Protein AF-A0A0G4GM25-F1 (afdb_monomer_lite)

Radius of gyration: 25.32 Å; chains: 1; bounding box: 69×43×69 Å

Foldseek 3Di:
DPPQDFAWEQEQQDTDTASLVLCVDPLRQQWLQNQCVQPQLVFFDADPVRGGYFDAQVLLRVLVRQVSCVVVPHHDDCPPRDDFFPRNVVVCCLRRPGAPDGSDDDPPVCVDPSVVVSCLRCVCRTNVRQVAHKFWAAFPNGIGMGHVSLCVVFPLVVCRGPPDHHHDDLAHPVLVSQLSNQSVSCSNCLFWLRARTDDPCVVRNCVVCVSRVNVVSNVCSVQGGNDWPKDWLDKCVVQNDDPVSVLVSQPPPAAQKWKWKAFQVRDIDIDGDGGGDDDDPDPVVCVVPVVPRPPGIIMIMIHTPDDDDPPPPVVCVSVVVVVVVD

Sequence (326 aa):
MAARSTLLLNVGGTVMAFPRDALRREGLWHTCLAVLLSRFDGWMLKDPNGIHFIDAEPCYFIWLAAKLGDLTGNHTDLSDICEGSPAVAFYHDLFFATTALTVDAQHGDGDSDGFRGFMATMGPFISSSAGGTGHTVCAGGSGVATTDATLDASQTLHNRFTKYAGPVVDVSADTFRKVVEYVRCIRFAPDAATPLSASGSFDELLYACEMYGLMERVFLSMIGKSHSHVKCLFRSSHDGWEYATLLEGTRGAQSGLLFVIEDEHQHTLACHVDGPLIAPTDPTQEQSRTRTVCRGATCALLVAGCGWGWGRMMDRLATFAAAING

Structure (mmCIF, N/CA/C/O backbone):
data_AF-A0A0G4GM25-F1
#
_entry.id   AF-A0A0G4GM25-F1
#
loop_
_atom_site.group_PDB
_atom_site.id
_atom_site.type_symbol
_atom_site.label_atom_id
_atom_site.label_alt_id
_atom_site.label_comp_id
_atom_site.label_asym_id
_atom_site.label_entity_id
_atom_site.label_seq_id
_atom_site.pdbx_PDB_ins_code
_atom_site.Cartn_x
_atom_site.Cartn_y
_atom_site.Cartn_z
_atom_site.occupancy
_atom_site.B_iso_or_equiv
_atom_site.auth_seq_id
_atom_site.auth_comp_id
_atom_site.auth_asym_id
_atom_site.auth_atom_id
_atom_site.pdbx_PDB_model_num
ATOM 1 N N . MET A 1 1 ? 29.108 1.039 -25.892 1.00 35.44 1 MET A N 1
ATOM 2 C CA . MET A 1 1 ? 28.454 1.268 -24.586 1.00 35.44 1 MET A CA 1
ATOM 3 C C . MET A 1 1 ? 27.000 1.610 -24.850 1.00 35.44 1 MET A C 1
ATOM 5 O O . MET A 1 1 ? 26.737 2.719 -25.293 1.00 35.44 1 MET A O 1
ATOM 9 N N . ALA A 1 2 ? 26.074 0.666 -24.666 1.00 36.09 2 ALA A N 1
ATOM 10 C CA . ALA A 1 2 ? 24.656 1.018 -24.635 1.00 36.09 2 ALA A CA 1
ATOM 11 C C . ALA A 1 2 ? 24.428 1.913 -23.407 1.00 36.09 2 ALA A C 1
ATOM 13 O O . ALA A 1 2 ? 24.929 1.597 -22.325 1.00 36.09 2 ALA A O 1
ATOM 14 N N . ALA A 1 3 ? 23.765 3.056 -23.585 1.00 40.47 3 ALA A N 1
ATOM 15 C CA . ALA A 1 3 ? 23.409 3.932 -22.478 1.00 40.47 3 ALA A CA 1
ATOM 16 C C . ALA A 1 3 ? 22.589 3.119 -21.464 1.00 40.47 3 ALA A C 1
ATOM 18 O O . ALA A 1 3 ? 21.565 2.544 -21.827 1.00 40.47 3 ALA A O 1
ATOM 19 N N . ARG A 1 4 ? 23.076 3.018 -20.220 1.00 53.78 4 ARG A N 1
ATOM 20 C CA . ARG A 1 4 ? 22.343 2.384 -19.115 1.00 53.78 4 ARG A CA 1
ATOM 21 C C . ARG A 1 4 ? 21.021 3.137 -18.965 1.00 53.78 4 ARG A C 1
ATOM 23 O O . ARG A 1 4 ? 21.042 4.334 -18.684 1.00 53.78 4 ARG A O 1
ATOM 30 N N . SER A 1 5 ? 19.896 2.473 -19.218 1.00 65.38 5 SER A N 1
ATOM 31 C CA . SER A 1 5 ? 18.584 3.113 -19.160 1.00 65.38 5 SER A CA 1
ATOM 32 C C . SER A 1 5 ? 18.108 3.107 -17.711 1.00 65.38 5 SER A C 1
ATOM 34 O O . SER A 1 5 ? 17.548 2.133 -17.212 1.00 65.38 5 SER A O 1
ATOM 36 N N . THR A 1 6 ? 18.401 4.181 -16.984 1.00 78.00 6 THR A N 1
ATOM 37 C CA . THR A 1 6 ? 17.866 4.366 -15.635 1.00 78.00 6 THR A CA 1
ATOM 38 C C . THR A 1 6 ? 16.378 4.680 -15.750 1.00 78.00 6 THR A C 1
ATOM 40 O O . THR A 1 6 ? 15.994 5.612 -16.457 1.00 78.00 6 THR A O 1
ATOM 43 N N . LEU A 1 7 ? 15.537 3.887 -15.088 1.00 90.25 7 LEU A N 1
ATOM 44 C CA . LEU A 1 7 ? 14.096 4.117 -15.054 1.00 90.25 7 LEU A CA 1
ATOM 45 C C . LEU A 1 7 ? 13.789 5.098 -13.925 1.00 90.25 7 LEU A C 1
ATOM 47 O O . LEU A 1 7 ? 14.258 4.904 -12.807 1.00 90.25 7 LEU A O 1
ATOM 51 N N . LEU A 1 8 ? 13.001 6.133 -14.195 1.00 93.62 8 LEU A N 1
ATOM 52 C CA . LEU A 1 8 ? 12.477 6.987 -13.136 1.00 93.62 8 LEU A CA 1
ATOM 53 C C . LEU A 1 8 ? 11.224 6.325 -12.548 1.00 93.62 8 LEU A C 1
ATOM 55 O O . LEU A 1 8 ? 10.305 5.991 -13.297 1.00 93.62 8 LEU A O 1
ATOM 59 N N . LEU A 1 9 ? 11.208 6.117 -11.232 1.00 94.00 9 LEU A N 1
ATOM 60 C CA . LEU A 1 9 ? 10.093 5.523 -10.496 1.00 94.00 9 LEU A CA 1
ATOM 61 C C . LEU A 1 9 ? 9.614 6.483 -9.411 1.00 94.00 9 LEU A C 1
ATOM 63 O O . LEU A 1 9 ? 10.426 7.040 -8.680 1.00 94.00 9 LEU A O 1
ATOM 67 N N . ASN A 1 10 ? 8.303 6.632 -9.276 1.00 94.44 10 ASN A N 1
ATOM 68 C CA . ASN A 1 10 ? 7.656 7.235 -8.121 1.00 94.44 10 ASN A CA 1
ATOM 69 C C . ASN A 1 10 ? 7.185 6.107 -7.194 1.00 94.44 10 ASN A C 1
ATOM 71 O O . ASN A 1 10 ? 6.234 5.396 -7.504 1.00 94.44 10 ASN A O 1
ATOM 75 N N . VAL A 1 11 ? 7.863 5.914 -6.067 1.00 94.56 11 VAL A N 1
ATOM 76 C CA . VAL A 1 11 ? 7.503 4.886 -5.086 1.00 94.56 11 VAL A CA 1
ATOM 77 C C . VAL A 1 11 ? 6.888 5.585 -3.890 1.00 94.56 11 VAL A C 1
ATOM 79 O O . VAL A 1 11 ? 7.574 6.352 -3.219 1.00 94.56 11 VAL A O 1
ATOM 82 N N . GLY A 1 12 ? 5.592 5.383 -3.655 1.00 93.31 12 GLY A N 1
ATOM 83 C CA . GLY A 1 12 ? 4.895 5.935 -2.489 1.00 93.31 12 GLY A CA 1
ATOM 84 C C . GLY A 1 12 ? 4.975 7.464 -2.324 1.00 93.31 12 GLY A C 1
ATOM 85 O O . GLY A 1 12 ? 4.812 7.960 -1.208 1.00 93.31 12 GLY A O 1
ATOM 86 N N . GLY A 1 13 ? 5.245 8.218 -3.398 1.00 92.75 13 GLY A N 1
ATOM 87 C CA . GLY A 1 13 ? 5.416 9.679 -3.393 1.00 92.75 13 GLY A CA 1
ATOM 88 C C . GLY A 1 13 ? 6.867 10.150 -3.536 1.00 92.75 13 GLY A C 1
ATOM 89 O O . GLY A 1 13 ? 7.104 11.341 -3.739 1.00 92.75 13 GLY A O 1
ATOM 90 N N . THR A 1 14 ? 7.836 9.234 -3.475 1.00 92.81 14 THR A N 1
ATOM 91 C CA . THR A 1 14 ? 9.262 9.529 -3.638 1.00 92.81 14 THR A CA 1
ATOM 92 C C . THR A 1 14 ? 9.715 9.164 -5.044 1.00 92.81 14 THR A C 1
ATOM 94 O O . THR A 1 14 ? 9.753 7.990 -5.415 1.00 92.81 14 THR A O 1
ATOM 97 N N . VAL A 1 15 ? 10.113 10.170 -5.820 1.00 94.06 15 VAL A N 1
ATOM 98 C CA . VAL A 1 15 ? 10.695 9.969 -7.150 1.00 94.06 15 VAL A CA 1
ATOM 99 C C . VAL A 1 15 ? 12.174 9.606 -7.020 1.00 94.06 15 VAL A C 1
ATOM 101 O O . VAL A 1 15 ? 12.942 10.332 -6.393 1.00 94.06 15 VAL A O 1
ATOM 104 N N . MET A 1 16 ? 12.584 8.497 -7.632 1.00 93.38 16 MET A N 1
ATOM 105 C CA . MET A 1 16 ? 13.954 7.994 -7.590 1.00 93.38 16 MET A CA 1
ATOM 106 C C . MET A 1 16 ? 14.383 7.367 -8.916 1.00 93.38 16 MET A C 1
ATOM 108 O O . MET A 1 16 ? 13.579 6.824 -9.675 1.00 93.38 16 MET A O 1
ATOM 112 N N . ALA A 1 17 ? 15.684 7.433 -9.185 1.00 92.50 17 ALA A N 1
ATOM 113 C CA . ALA A 1 17 ? 16.297 6.735 -10.302 1.00 92.50 17 ALA A CA 1
ATOM 114 C C . ALA A 1 17 ? 16.524 5.265 -9.920 1.00 92.50 17 ALA A C 1
ATOM 116 O O . ALA A 1 17 ? 17.187 4.976 -8.926 1.00 92.50 17 ALA A O 1
ATOM 117 N N . PHE A 1 18 ? 15.995 4.339 -10.715 1.00 92.31 18 PHE A N 1
ATOM 118 C CA . PHE A 1 18 ? 16.052 2.909 -10.448 1.00 92.31 18 PHE A CA 1
ATOM 119 C C . PHE A 1 18 ? 16.839 2.163 -11.542 1.00 92.31 18 PHE A C 1
ATOM 121 O O . PHE A 1 18 ? 16.545 2.319 -12.737 1.00 92.31 18 PHE A O 1
ATOM 128 N N . PRO A 1 19 ? 17.837 1.332 -11.180 1.00 90.19 19 PRO A N 1
ATOM 129 C CA . PRO A 1 19 ? 18.699 0.634 -12.133 1.00 90.19 19 PRO A CA 1
ATOM 130 C C . PRO A 1 19 ? 18.008 -0.610 -12.720 1.00 90.19 19 PRO A C 1
ATOM 132 O O . PRO A 1 19 ? 18.478 -1.732 -12.544 1.00 90.19 19 PRO A O 1
ATOM 135 N N . ARG A 1 20 ? 16.897 -0.425 -13.449 1.00 89.56 20 ARG A N 1
ATOM 136 C CA . ARG A 1 20 ? 16.082 -1.515 -14.025 1.00 89.56 20 ARG A CA 1
ATOM 137 C C . ARG A 1 20 ? 16.914 -2.544 -14.793 1.00 89.56 20 ARG A C 1
ATOM 139 O O . ARG A 1 20 ? 16.676 -3.738 -14.659 1.00 89.56 20 ARG A O 1
ATOM 146 N N . ASP A 1 21 ? 17.900 -2.105 -15.574 1.00 87.88 21 ASP A N 1
ATOM 147 C CA . ASP A 1 21 ? 18.731 -3.011 -16.377 1.00 87.88 21 ASP A CA 1
ATOM 148 C C . ASP A 1 21 ? 19.528 -4.019 -15.522 1.00 87.88 21 ASP A C 1
ATOM 150 O O . ASP A 1 21 ? 19.862 -5.100 -16.006 1.00 87.88 21 ASP A O 1
ATOM 154 N N . ALA A 1 22 ? 19.783 -3.729 -14.239 1.00 87.94 22 ALA A N 1
ATOM 155 C CA . ALA A 1 22 ? 20.415 -4.678 -13.322 1.00 87.94 22 ALA A CA 1
ATOM 156 C C . ALA A 1 22 ? 19.531 -5.907 -13.033 1.00 87.94 22 ALA A C 1
ATOM 158 O O . ALA A 1 22 ? 20.067 -6.981 -12.765 1.00 87.94 22 ALA A O 1
ATOM 159 N N . LEU A 1 23 ? 18.202 -5.784 -13.155 1.00 88.81 23 LEU A N 1
ATOM 160 C CA . LEU A 1 23 ? 17.255 -6.892 -12.979 1.00 88.81 23 LEU A CA 1
ATOM 161 C C . LEU A 1 23 ? 17.286 -7.905 -14.133 1.00 88.81 23 LEU A C 1
ATOM 163 O O . LEU A 1 23 ? 16.747 -8.998 -13.999 1.00 88.81 23 LEU A O 1
ATOM 167 N N . ARG A 1 24 ? 17.939 -7.584 -15.257 1.00 86.44 24 ARG A N 1
ATOM 168 C CA . ARG A 1 24 ? 18.096 -8.501 -16.402 1.00 86.44 24 ARG A CA 1
ATOM 169 C C . ARG A 1 24 ? 19.275 -9.467 -16.255 1.00 86.44 24 ARG A C 1
ATOM 171 O O . ARG A 1 24 ? 19.556 -10.238 -17.166 1.00 86.44 24 ARG A O 1
ATOM 178 N N . ARG A 1 25 ? 20.005 -9.411 -15.138 1.00 82.69 25 ARG A N 1
ATOM 179 C CA . ARG A 1 25 ? 21.135 -10.310 -14.877 1.00 82.69 25 ARG A CA 1
ATOM 180 C C . ARG A 1 25 ? 20.655 -11.730 -14.588 1.00 82.69 25 ARG A C 1
ATOM 182 O O . ARG A 1 25 ? 19.531 -11.947 -14.130 1.00 82.69 25 ARG A O 1
ATOM 189 N N . GLU A 1 26 ? 21.541 -12.690 -14.838 1.00 79.38 26 GLU A N 1
ATOM 190 C CA . GLU A 1 26 ? 21.321 -14.094 -14.495 1.00 79.38 26 GLU A CA 1
ATOM 191 C C . GLU A 1 26 ? 20.921 -14.227 -13.016 1.00 79.38 26 GLU A C 1
ATOM 193 O O . GLU A 1 26 ? 21.504 -13.580 -12.145 1.00 79.38 26 GLU A O 1
ATOM 198 N N . GLY A 1 27 ? 19.869 -15.004 -12.754 1.00 80.75 27 GLY A N 1
ATOM 199 C CA . GLY A 1 27 ? 19.282 -15.176 -11.421 1.00 80.75 27 GLY A CA 1
ATOM 200 C C . GLY A 1 27 ? 18.225 -14.139 -11.017 1.00 80.75 27 GLY A C 1
ATOM 201 O O . GLY A 1 27 ? 17.460 -14.416 -10.101 1.00 80.75 27 GLY A O 1
ATOM 202 N N . LEU A 1 28 ? 18.122 -12.988 -11.696 1.00 86.62 28 LEU A N 1
ATOM 203 C CA . LEU A 1 28 ? 17.153 -11.930 -11.350 1.00 86.62 28 LEU A CA 1
ATOM 204 C C . LEU A 1 28 ? 16.011 -11.778 -12.355 1.00 86.62 28 LEU A C 1
ATOM 206 O O . LEU A 1 28 ? 14.917 -11.355 -11.989 1.00 86.62 28 LEU A O 1
ATOM 210 N N . TRP A 1 29 ? 16.234 -12.149 -13.612 1.00 87.62 29 TRP A N 1
ATOM 211 C CA . TRP A 1 29 ? 15.276 -11.904 -14.692 1.00 87.62 29 TRP A CA 1
ATOM 212 C C . TRP A 1 29 ? 13.961 -12.697 -14.573 1.00 87.62 29 TRP A C 1
ATOM 214 O O . TRP A 1 29 ? 12.974 -12.339 -15.207 1.00 87.62 29 TRP A O 1
ATOM 224 N N . HIS A 1 30 ? 13.924 -13.736 -13.736 1.00 88.38 30 HIS A N 1
ATOM 225 C CA . HIS A 1 30 ? 12.719 -14.516 -13.424 1.00 88.38 30 HIS A CA 1
ATOM 226 C C . HIS A 1 30 ? 11.923 -13.986 -12.226 1.00 88.38 30 HIS A C 1
ATOM 228 O O . HIS A 1 30 ? 10.955 -14.616 -11.801 1.00 88.38 30 HIS A O 1
ATOM 234 N N . THR A 1 31 ? 12.358 -12.882 -11.621 1.00 93.50 31 THR A N 1
ATOM 235 C CA . THR A 1 31 ? 11.645 -12.287 -10.488 1.00 93.50 31 THR A CA 1
ATOM 236 C C . THR A 1 31 ? 10.420 -11.525 -10.971 1.00 93.50 31 THR A C 1
ATOM 238 O O . THR A 1 31 ? 10.423 -10.922 -12.052 1.00 93.50 31 THR A O 1
ATOM 241 N N . CYS A 1 32 ? 9.372 -11.502 -10.153 1.00 94.44 32 CYS A N 1
ATOM 242 C CA . CYS A 1 32 ? 8.165 -10.751 -10.461 1.00 94.44 32 CYS A CA 1
ATOM 243 C C . CYS A 1 32 ? 8.453 -9.260 -10.714 1.00 94.44 32 CYS A C 1
ATOM 245 O O . CYS A 1 32 ? 7.878 -8.690 -11.638 1.00 94.44 32 CYS A O 1
ATOM 247 N N . LEU A 1 33 ? 9.385 -8.633 -9.986 1.00 94.25 33 LEU A N 1
ATOM 248 C CA . LEU A 1 33 ? 9.774 -7.240 -10.237 1.00 94.25 33 LEU A CA 1
ATOM 249 C C . LEU A 1 33 ? 10.460 -7.046 -11.595 1.00 94.25 33 LEU A C 1
ATOM 251 O O . LEU A 1 33 ? 10.163 -6.074 -12.292 1.00 94.25 33 LEU A O 1
ATOM 255 N N . ALA A 1 34 ? 11.351 -7.961 -11.995 1.00 92.94 34 ALA A N 1
ATOM 256 C CA . ALA A 1 34 ? 12.004 -7.896 -13.302 1.00 92.94 34 ALA A CA 1
ATOM 257 C C . ALA A 1 34 ? 10.980 -7.973 -14.439 1.00 92.94 34 ALA A C 1
ATOM 259 O O . ALA A 1 34 ? 11.048 -7.184 -15.386 1.00 92.94 34 ALA A O 1
ATOM 260 N N . VAL A 1 35 ? 10.007 -8.881 -14.322 1.00 93.12 35 VAL A N 1
ATOM 261 C CA . VAL A 1 35 ? 8.921 -9.040 -15.294 1.00 93.12 35 VAL A CA 1
ATOM 262 C C . VAL A 1 35 ? 7.982 -7.830 -15.278 1.00 93.12 35 VAL A C 1
ATOM 264 O O . VAL A 1 35 ? 7.698 -7.286 -16.345 1.00 93.12 35 VAL A O 1
ATOM 267 N N . LEU A 1 36 ? 7.565 -7.346 -14.102 1.00 93.19 36 LEU A N 1
ATOM 268 C CA . LEU A 1 36 ? 6.706 -6.164 -13.949 1.00 93.19 36 LEU A CA 1
ATOM 269 C C . LEU A 1 36 ? 7.295 -4.948 -14.679 1.00 93.19 36 LEU A C 1
ATOM 271 O O . LEU A 1 36 ? 6.644 -4.381 -15.554 1.00 93.19 36 LEU A O 1
ATOM 275 N N . LEU A 1 37 ? 8.554 -4.604 -14.386 1.00 91.81 37 LEU A N 1
ATOM 276 C CA . LEU A 1 37 ? 9.214 -3.413 -14.935 1.00 91.81 37 LEU A CA 1
ATOM 277 C C . LEU A 1 37 ? 9.679 -3.557 -16.395 1.00 91.81 37 LEU A C 1
ATOM 279 O O . LEU A 1 37 ? 10.037 -2.555 -17.021 1.00 91.81 37 LEU A O 1
ATOM 283 N N . SER A 1 38 ? 9.731 -4.782 -16.929 1.00 89.56 38 SER A N 1
ATOM 284 C CA . SER A 1 38 ? 10.158 -5.035 -18.315 1.00 89.56 38 SER A CA 1
ATOM 285 C C . SER A 1 38 ? 8.986 -5.189 -19.278 1.00 89.56 38 SER A C 1
ATOM 287 O O . SER A 1 38 ? 9.075 -4.732 -20.415 1.00 89.56 38 SER A O 1
ATOM 289 N N . ARG A 1 39 ? 7.901 -5.829 -18.835 1.00 87.62 39 ARG A N 1
ATOM 290 C CA . ARG A 1 39 ? 6.808 -6.279 -19.705 1.00 87.62 39 ARG A CA 1
ATOM 291 C C . ARG A 1 39 ? 5.526 -5.471 -19.550 1.00 87.62 39 ARG A C 1
ATOM 293 O O . ARG A 1 39 ? 4.782 -5.329 -20.516 1.00 87.62 39 ARG A O 1
ATOM 300 N N . PHE A 1 40 ? 5.260 -4.950 -18.356 1.00 86.62 40 PHE A N 1
ATOM 301 C CA . PHE A 1 40 ? 3.974 -4.342 -18.011 1.00 86.62 40 PHE A CA 1
ATOM 302 C C . PHE A 1 40 ? 4.029 -2.814 -17.928 1.00 86.62 40 PHE A C 1
ATOM 304 O O . PHE A 1 40 ? 3.151 -2.203 -17.331 1.00 86.62 40 PHE A O 1
ATOM 311 N N . ASP A 1 41 ? 5.015 -2.190 -18.578 1.00 82.00 41 ASP A N 1
ATOM 312 C CA . ASP A 1 41 ? 5.214 -0.732 -18.643 1.00 82.00 41 ASP A CA 1
ATOM 313 C C . ASP A 1 41 ? 3.919 0.032 -18.980 1.00 82.00 41 ASP A C 1
ATOM 315 O O . ASP A 1 41 ? 3.528 0.971 -18.291 1.00 82.00 41 ASP A O 1
ATOM 319 N N . GLY A 1 42 ? 3.177 -0.445 -19.986 1.00 83.50 42 GLY A N 1
ATOM 320 C CA . GLY A 1 42 ? 1.910 0.160 -20.400 1.00 83.50 42 GLY A CA 1
ATOM 321 C C . GLY A 1 42 ? 0.750 -0.028 -19.419 1.00 83.50 42 GLY A C 1
ATOM 322 O O . GLY A 1 42 ? -0.279 0.619 -19.588 1.00 83.50 42 GLY A O 1
ATOM 323 N N . TRP A 1 43 ? 0.875 -0.923 -18.437 1.00 85.31 43 TRP A N 1
ATOM 324 C CA . TRP A 1 43 ? -0.179 -1.222 -17.463 1.00 85.31 43 TRP A CA 1
ATOM 325 C C . TRP A 1 43 ? 0.151 -0.709 -16.058 1.00 85.31 43 TRP A C 1
ATOM 327 O O . TRP A 1 43 ? -0.728 -0.679 -15.192 1.00 85.31 43 TRP A O 1
ATOM 337 N N . MET A 1 44 ? 1.393 -0.294 -15.813 1.00 87.69 44 MET A N 1
ATOM 338 C CA . MET A 1 44 ? 1.781 0.328 -14.554 1.00 87.69 44 MET A CA 1
ATOM 339 C C . MET A 1 44 ? 1.032 1.643 -14.341 1.00 87.69 44 MET A C 1
ATOM 341 O O . MET A 1 44 ? 0.755 2.391 -15.282 1.00 87.69 44 MET A O 1
ATOM 345 N N . LEU A 1 45 ? 0.734 1.937 -13.077 1.00 86.88 45 LEU A N 1
ATOM 346 C CA . LEU A 1 45 ? 0.235 3.249 -12.694 1.00 86.88 45 LEU A CA 1
ATOM 347 C C . LEU A 1 45 ? 1.251 4.326 -13.064 1.00 86.88 45 LEU A C 1
ATOM 349 O O . LEU A 1 45 ? 2.459 4.081 -13.089 1.00 86.88 45 LEU A O 1
ATOM 353 N N . LYS A 1 46 ? 0.756 5.529 -13.344 1.00 89.56 46 LYS A N 1
ATOM 354 C CA . LYS A 1 46 ? 1.587 6.704 -13.592 1.00 89.56 46 LYS A CA 1
ATOM 355 C C . LYS A 1 46 ? 1.145 7.835 -12.686 1.00 89.56 46 LYS A C 1
ATOM 357 O O . LYS A 1 46 ? -0.048 8.014 -12.450 1.00 89.56 46 LYS A O 1
ATOM 362 N N . ASP A 1 47 ? 2.113 8.579 -12.175 1.00 89.12 47 ASP A N 1
ATOM 363 C CA . ASP A 1 47 ? 1.844 9.810 -11.449 1.00 89.12 47 ASP A CA 1
ATOM 364 C C . ASP A 1 47 ? 1.388 10.929 -12.417 1.00 89.12 47 ASP A C 1
ATOM 366 O O . ASP A 1 47 ? 1.424 10.747 -13.641 1.00 89.12 47 ASP A O 1
ATOM 370 N N . PRO A 1 48 ? 0.965 12.105 -11.914 1.00 87.69 48 PRO A N 1
ATOM 371 C CA . PRO A 1 48 ? 0.525 13.212 -12.767 1.00 87.69 48 PRO A CA 1
ATOM 372 C C . PRO A 1 48 ? 1.574 13.719 -13.772 1.00 87.69 48 PRO A C 1
ATOM 374 O O . PRO A 1 48 ? 1.213 14.397 -14.732 1.00 87.69 48 PRO A O 1
ATOM 377 N N . ASN A 1 49 ? 2.856 13.394 -13.577 1.00 89.88 49 ASN A N 1
ATOM 378 C CA . ASN A 1 49 ? 3.950 13.748 -14.482 1.00 89.88 49 ASN A CA 1
ATOM 379 C C . ASN A 1 49 ? 4.255 12.636 -15.501 1.00 89.88 49 ASN A C 1
ATOM 381 O O . ASN A 1 49 ? 5.199 12.755 -16.282 1.00 89.88 49 ASN A O 1
ATOM 385 N N . GLY A 1 50 ? 3.482 11.546 -15.500 1.00 89.94 50 GLY A N 1
ATOM 386 C CA . GLY A 1 50 ? 3.685 10.396 -16.374 1.00 89.94 50 GLY A CA 1
ATOM 387 C C . GLY A 1 50 ? 4.794 9.443 -15.913 1.00 89.94 50 GLY A C 1
ATOM 388 O O . GLY A 1 50 ? 5.182 8.567 -16.687 1.00 89.94 50 GLY A O 1
ATOM 389 N N . ILE A 1 51 ? 5.308 9.592 -14.686 1.00 92.25 51 ILE A N 1
ATOM 390 C CA . ILE A 1 51 ? 6.343 8.717 -14.115 1.00 92.25 51 ILE A CA 1
ATOM 391 C C . ILE A 1 51 ? 5.676 7.446 -13.590 1.00 92.25 51 ILE A C 1
ATOM 393 O O . ILE A 1 51 ? 4.651 7.532 -12.917 1.00 92.25 51 ILE A O 1
ATOM 397 N N . HIS A 1 52 ? 6.254 6.269 -13.857 1.00 92.25 52 HIS A N 1
ATOM 398 C CA . HIS A 1 52 ? 5.724 5.012 -13.324 1.00 92.25 52 HIS A CA 1
ATOM 399 C C . HIS A 1 52 ? 5.645 5.045 -11.803 1.00 92.25 52 HIS A C 1
ATOM 401 O O . HIS A 1 52 ? 6.616 5.382 -11.126 1.00 92.25 52 HIS A O 1
ATOM 407 N N . PHE A 1 53 ? 4.484 4.669 -11.288 1.00 93.06 53 PHE A N 1
ATOM 408 C CA . PHE A 1 53 ? 4.155 4.694 -9.881 1.00 93.06 53 PHE A CA 1
ATOM 409 C C . PHE A 1 53 ? 4.056 3.273 -9.323 1.00 93.06 53 PHE A C 1
ATOM 411 O O . PHE A 1 53 ? 3.441 2.398 -9.933 1.00 93.06 53 PHE A O 1
ATOM 418 N N . ILE A 1 54 ? 4.650 3.058 -8.150 1.00 93.69 54 ILE A N 1
ATOM 419 C CA . ILE A 1 54 ? 4.539 1.822 -7.373 1.00 93.69 54 ILE A CA 1
ATOM 420 C C . ILE A 1 54 ? 4.013 2.190 -5.985 1.00 93.69 54 ILE A C 1
ATOM 422 O O . ILE A 1 54 ? 4.636 2.972 -5.260 1.00 93.69 54 ILE A O 1
ATOM 426 N N . ASP A 1 55 ? 2.871 1.613 -5.611 1.00 93.75 55 ASP A N 1
ATOM 427 C CA . ASP A 1 55 ? 2.270 1.802 -4.289 1.00 93.75 55 ASP A CA 1
ATOM 428 C C . ASP A 1 55 ? 2.985 0.929 -3.247 1.00 93.75 55 ASP A C 1
ATOM 430 O O . ASP A 1 55 ? 2.508 -0.137 -2.877 1.00 93.75 55 ASP A O 1
ATOM 434 N N . ALA A 1 56 ? 4.178 1.348 -2.828 1.00 92.81 56 ALA A N 1
ATOM 435 C CA . ALA A 1 56 ? 5.017 0.628 -1.871 1.00 92.81 56 ALA A CA 1
ATOM 436 C C . ALA A 1 56 ? 5.793 1.592 -0.961 1.00 92.81 56 ALA A C 1
ATOM 438 O O . ALA A 1 56 ? 5.816 2.807 -1.192 1.00 92.81 56 ALA A O 1
ATOM 439 N N . GLU A 1 57 ? 6.463 1.050 0.059 1.00 89.06 57 GLU A N 1
ATOM 440 C CA . GLU A 1 57 ? 7.367 1.827 0.906 1.00 89.06 57 GLU A CA 1
ATOM 441 C C . GLU A 1 57 ? 8.593 2.307 0.102 1.00 89.06 57 GLU A C 1
ATOM 443 O O . GLU A 1 57 ? 9.326 1.483 -0.460 1.00 89.06 57 GLU A O 1
ATOM 448 N N . PRO A 1 58 ? 8.897 3.621 0.079 1.00 90.62 58 PRO A N 1
ATOM 449 C CA . PRO A 1 58 ? 10.064 4.138 -0.635 1.00 90.62 58 PRO A CA 1
ATOM 450 C C . PRO A 1 58 ? 11.392 3.553 -0.139 1.00 90.62 58 PRO A C 1
ATOM 452 O O . PRO A 1 58 ? 12.306 3.333 -0.932 1.00 90.62 58 PRO A O 1
ATOM 455 N N . CYS A 1 59 ? 11.502 3.303 1.168 1.00 86.00 59 CYS A N 1
ATOM 456 C CA . CYS A 1 59 ? 12.730 2.854 1.821 1.00 86.00 59 CYS A CA 1
ATOM 457 C C . CYS A 1 59 ? 13.233 1.516 1.256 1.00 86.00 59 CYS A C 1
ATOM 459 O O . CYS A 1 59 ? 14.430 1.373 1.002 1.00 86.00 59 CYS A O 1
ATOM 461 N N . TYR A 1 60 ? 12.322 0.583 0.953 1.00 89.25 60 TYR A N 1
ATOM 462 C CA . TYR A 1 60 ? 12.665 -0.685 0.306 1.00 89.25 60 TYR A CA 1
ATOM 463 C C . TYR A 1 60 ? 13.283 -0.478 -1.087 1.00 89.25 60 TYR A C 1
ATOM 465 O O . TYR A 1 60 ? 14.303 -1.085 -1.412 1.00 89.25 60 TYR A O 1
ATOM 473 N N . PHE A 1 61 ? 12.717 0.409 -1.911 1.00 92.19 61 PHE A N 1
ATOM 474 C CA . PHE A 1 61 ? 13.246 0.665 -3.256 1.00 92.19 61 PHE A CA 1
ATOM 475 C C . PHE A 1 61 ? 14.550 1.465 -3.246 1.00 92.19 61 PHE A C 1
ATOM 477 O O . PHE A 1 61 ? 15.402 1.223 -4.098 1.00 92.19 61 PHE A O 1
ATOM 484 N N . ILE A 1 62 ? 14.743 2.364 -2.275 1.00 88.75 62 ILE A N 1
ATOM 485 C CA . ILE A 1 62 ? 16.020 3.064 -2.064 1.00 88.75 62 ILE A CA 1
ATOM 486 C C . ILE A 1 62 ? 17.114 2.049 -1.710 1.00 88.75 62 ILE A C 1
ATOM 488 O O . ILE A 1 62 ? 18.165 2.028 -2.353 1.00 88.75 62 ILE A O 1
ATOM 492 N N . TRP A 1 63 ? 16.839 1.161 -0.748 1.00 87.88 63 TRP A N 1
ATOM 493 C CA . TRP A 1 63 ? 17.729 0.054 -0.388 1.00 87.88 63 TRP A CA 1
ATOM 494 C C . TRP A 1 63 ? 18.064 -0.823 -1.598 1.00 87.88 63 TRP A C 1
ATOM 496 O O . TRP A 1 63 ? 19.233 -1.086 -1.889 1.00 87.88 63 TRP A O 1
ATOM 506 N N . LEU A 1 64 ? 17.036 -1.251 -2.333 1.00 89.44 64 LEU A N 1
ATOM 507 C CA . LEU A 1 64 ? 17.190 -2.141 -3.474 1.00 89.44 64 LEU A CA 1
ATOM 508 C C . LEU A 1 64 ? 17.986 -1.474 -4.601 1.00 89.44 64 LEU A C 1
ATOM 510 O O . LEU A 1 64 ? 18.867 -2.104 -5.182 1.00 89.44 64 LEU A O 1
ATOM 514 N N . ALA A 1 65 ? 17.717 -0.202 -4.899 1.00 89.62 65 ALA A N 1
ATOM 515 C CA . ALA A 1 65 ? 18.449 0.555 -5.908 1.00 89.62 65 ALA A CA 1
ATOM 516 C C . ALA A 1 65 ? 19.936 0.671 -5.553 1.00 89.62 65 ALA A C 1
ATOM 518 O O . ALA A 1 65 ? 20.775 0.478 -6.432 1.00 89.62 65 ALA A O 1
ATOM 519 N N . ALA A 1 66 ? 20.265 0.913 -4.281 1.00 84.75 66 ALA A N 1
ATOM 520 C CA . ALA A 1 66 ? 21.644 0.932 -3.804 1.00 84.75 66 ALA A CA 1
ATOM 521 C C . ALA A 1 66 ? 22.317 -0.445 -3.954 1.00 84.75 66 ALA A C 1
ATOM 523 O O . ALA A 1 66 ? 23.393 -0.534 -4.539 1.00 84.75 66 ALA A O 1
ATOM 524 N N . LYS A 1 67 ? 21.645 -1.538 -3.560 1.00 83.75 67 LYS A N 1
ATOM 525 C CA . LYS A 1 67 ? 22.158 -2.914 -3.730 1.00 83.75 67 LYS A CA 1
ATOM 526 C C . LYS A 1 67 ? 22.383 -3.304 -5.189 1.00 83.75 67 LYS A C 1
ATOM 528 O O . LYS A 1 67 ? 23.403 -3.901 -5.535 1.00 83.75 67 LYS A O 1
ATOM 533 N N . LEU A 1 68 ? 21.444 -2.963 -6.067 1.00 85.12 68 LEU A N 1
ATOM 534 C CA . LEU A 1 68 ? 21.601 -3.157 -7.507 1.00 85.12 68 LEU A CA 1
ATOM 535 C C . LEU A 1 68 ? 22.710 -2.246 -8.067 1.00 85.12 68 LEU A C 1
ATOM 537 O O . LEU A 1 68 ? 23.435 -2.651 -8.972 1.00 85.12 68 LEU A O 1
ATOM 541 N N . GLY A 1 69 ? 22.882 -1.050 -7.499 1.00 78.50 69 GLY A N 1
ATOM 542 C CA . GLY A 1 69 ? 23.970 -0.115 -7.778 1.00 78.50 69 GLY A CA 1
ATOM 543 C C . GLY A 1 69 ? 25.350 -0.694 -7.463 1.00 78.50 69 GLY A C 1
ATOM 544 O O . GLY A 1 69 ? 26.213 -0.683 -8.348 1.00 78.50 69 GLY A O 1
ATOM 545 N N . ASP A 1 70 ? 25.524 -1.292 -6.281 1.00 73.44 70 ASP A N 1
ATOM 546 C CA . ASP A 1 70 ? 26.756 -1.975 -5.858 1.00 73.44 70 ASP A CA 1
ATOM 547 C C . ASP A 1 70 ? 27.114 -3.097 -6.843 1.00 73.44 70 ASP A C 1
ATOM 549 O O . ASP A 1 70 ? 28.246 -3.196 -7.320 1.00 73.44 70 ASP A O 1
ATOM 553 N N . LEU A 1 71 ? 26.113 -3.888 -7.250 1.00 61.81 71 LEU A N 1
ATOM 554 C CA . LEU A 1 71 ? 26.261 -4.920 -8.279 1.00 61.81 71 LEU A CA 1
ATOM 555 C C . LEU A 1 71 ? 26.723 -4.348 -9.634 1.00 61.81 71 LEU A C 1
ATOM 557 O O . LEU A 1 71 ? 27.311 -5.081 -10.436 1.00 61.81 71 LEU A O 1
ATOM 561 N N . THR A 1 72 ? 26.464 -3.067 -9.912 1.00 58.66 72 THR A N 1
ATOM 562 C CA . THR A 1 72 ? 26.885 -2.361 -11.136 1.00 58.66 72 THR A CA 1
ATOM 563 C C . THR A 1 72 ? 28.147 -1.496 -10.994 1.00 58.66 72 THR A C 1
ATOM 565 O O . THR A 1 72 ? 28.559 -0.892 -11.996 1.00 58.66 72 THR A O 1
ATOM 568 N N . GLY A 1 73 ? 28.781 -1.487 -9.811 1.00 56.88 73 GLY A N 1
ATOM 569 C CA . GLY A 1 73 ? 30.057 -0.820 -9.522 1.00 56.88 73 GLY A CA 1
ATOM 570 C C . GLY A 1 73 ? 29.975 0.526 -8.786 1.00 56.88 73 GLY A C 1
ATOM 571 O O . GLY A 1 73 ? 31.002 1.187 -8.666 1.00 56.88 73 GLY A O 1
ATOM 572 N N . ASN A 1 74 ? 28.801 0.939 -8.296 1.00 52.81 74 ASN A N 1
ATOM 573 C CA . ASN A 1 74 ? 28.628 2.184 -7.537 1.00 52.81 74 ASN A CA 1
ATOM 574 C C . ASN A 1 74 ? 28.344 1.864 -6.067 1.00 52.81 74 ASN A C 1
ATOM 576 O O . ASN A 1 74 ? 27.237 1.443 -5.754 1.00 52.81 74 ASN A O 1
ATOM 580 N N . HIS A 1 75 ? 29.328 2.077 -5.190 1.00 48.47 75 HIS A N 1
ATOM 581 C CA . HIS A 1 75 ? 29.197 1.807 -3.758 1.00 48.47 75 HIS A CA 1
ATOM 582 C C . HIS A 1 75 ? 28.331 2.877 -3.078 1.00 48.47 75 HIS A C 1
ATOM 584 O O . HIS A 1 75 ? 28.640 4.065 -3.179 1.00 48.47 75 HIS A O 1
ATOM 590 N N . THR A 1 76 ? 27.284 2.468 -2.361 1.00 55.94 76 THR A N 1
ATOM 591 C CA . THR A 1 76 ? 26.527 3.353 -1.449 1.00 55.94 76 THR A CA 1
ATOM 592 C C . THR A 1 76 ? 26.686 2.852 -0.014 1.00 55.94 76 THR A C 1
ATOM 594 O O . THR A 1 76 ? 26.776 1.645 0.196 1.00 55.94 76 THR A O 1
ATOM 597 N N . ASP A 1 77 ? 26.786 3.752 0.966 1.00 52.66 77 ASP A N 1
ATOM 598 C CA . ASP A 1 77 ? 26.752 3.362 2.380 1.00 52.66 77 ASP A CA 1
ATOM 599 C C . ASP A 1 77 ? 25.310 3.010 2.777 1.00 52.66 77 ASP A C 1
ATOM 601 O O . ASP A 1 77 ? 24.370 3.739 2.459 1.00 52.66 77 ASP A O 1
ATOM 605 N N . LEU A 1 78 ? 25.133 1.844 3.392 1.00 52.34 78 LEU A N 1
ATOM 606 C CA . LEU A 1 78 ? 23.837 1.205 3.632 1.00 52.34 78 LEU A CA 1
ATOM 607 C C . LEU A 1 78 ? 23.492 1.116 5.120 1.00 52.34 78 LEU A C 1
ATOM 609 O O . LEU A 1 78 ? 22.425 0.596 5.444 1.00 52.34 78 LEU A O 1
ATOM 613 N N . SER A 1 79 ? 24.378 1.583 6.009 1.00 50.84 79 SER A N 1
ATOM 614 C CA . SER A 1 79 ? 24.196 1.504 7.466 1.00 50.84 79 SER A CA 1
ATOM 615 C C . SER A 1 79 ? 22.914 2.181 7.952 1.00 50.84 79 SER A C 1
ATOM 617 O O . SER A 1 79 ? 22.362 1.772 8.966 1.00 50.84 79 SER A O 1
ATOM 619 N N . ASP A 1 80 ? 22.411 3.157 7.194 1.00 48.81 80 ASP A N 1
ATOM 620 C CA . ASP A 1 80 ? 21.249 3.966 7.568 1.00 48.81 80 ASP A CA 1
ATOM 621 C C . ASP A 1 80 ? 19.945 3.478 6.915 1.00 48.81 80 ASP A C 1
ATOM 623 O O . ASP A 1 80 ? 18.866 4.023 7.165 1.00 48.81 80 ASP A O 1
ATOM 627 N N . ILE A 1 81 ? 20.011 2.461 6.046 1.00 53.66 81 ILE A N 1
ATOM 628 C CA . ILE A 1 81 ? 18.852 2.034 5.270 1.00 53.66 81 ILE A CA 1
ATOM 629 C C . ILE A 1 81 ? 18.153 0.863 5.965 1.00 53.66 81 ILE A C 1
ATOM 631 O O . ILE A 1 81 ? 18.545 -0.293 5.827 1.00 53.66 81 ILE A O 1
ATOM 635 N N . CYS A 1 82 ? 17.034 1.186 6.618 1.00 53.75 82 CYS A N 1
ATOM 636 C CA . CYS A 1 82 ? 16.005 0.240 7.061 1.00 53.75 82 CYS A CA 1
ATOM 637 C C . CYS A 1 82 ? 16.368 -0.685 8.235 1.00 53.75 82 CYS A C 1
ATOM 639 O O . CYS A 1 82 ? 15.964 -1.851 8.232 1.00 53.75 82 CYS A O 1
ATOM 641 N N . GLU A 1 83 ? 17.044 -0.197 9.278 1.00 47.50 83 GLU A N 1
ATOM 642 C CA . GLU A 1 83 ? 17.046 -0.939 10.545 1.00 47.50 83 GLU A CA 1
ATOM 643 C C . GLU A 1 83 ? 15.601 -1.110 11.060 1.00 47.50 83 GLU A C 1
ATOM 645 O O . GLU A 1 83 ? 14.938 -0.158 11.469 1.00 47.50 83 GLU A O 1
ATOM 650 N N . GLY A 1 84 ? 15.095 -2.348 11.011 1.00 55.78 84 GLY A N 1
ATOM 651 C CA . GLY A 1 84 ? 13.885 -2.767 11.720 1.00 55.78 84 GLY A CA 1
ATOM 652 C C . GLY A 1 84 ? 12.532 -2.584 11.017 1.00 55.78 84 GLY A C 1
ATOM 653 O O . GLY A 1 84 ? 11.521 -2.729 11.702 1.00 55.78 84 GLY A O 1
ATOM 654 N N . SER A 1 85 ? 12.458 -2.301 9.705 1.00 63.09 85 SER A N 1
ATOM 655 C CA . SER A 1 85 ? 11.163 -2.246 8.987 1.00 63.09 85 SER A CA 1
ATOM 656 C C . SER A 1 85 ? 10.718 -3.641 8.500 1.00 63.09 85 SER A C 1
ATOM 658 O O . SER A 1 85 ? 11.368 -4.204 7.612 1.00 63.09 85 SER A O 1
ATOM 660 N N . PRO A 1 86 ? 9.599 -4.210 9.007 1.00 66.56 86 PRO A N 1
ATOM 661 C CA . PRO A 1 86 ? 9.035 -5.468 8.499 1.00 66.56 86 PRO A CA 1
ATOM 662 C C . PRO A 1 86 ? 8.661 -5.411 7.011 1.00 66.56 86 PRO A C 1
ATOM 664 O O . PRO A 1 86 ? 8.642 -6.442 6.337 1.00 66.56 86 PRO A O 1
ATOM 667 N N . ALA A 1 87 ? 8.408 -4.210 6.485 1.00 71.38 87 ALA A N 1
ATOM 668 C CA . ALA A 1 87 ? 8.049 -4.004 5.090 1.00 71.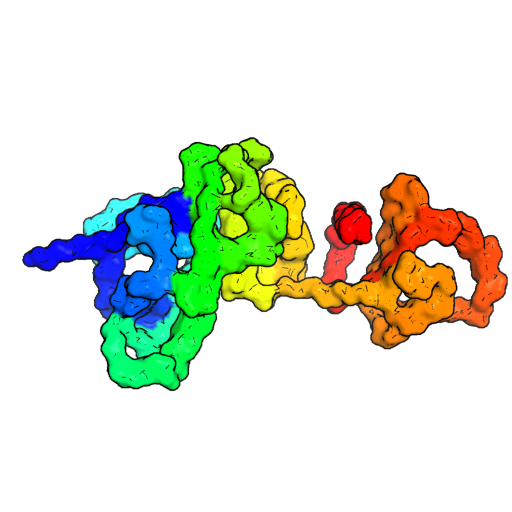38 87 ALA A CA 1
ATOM 669 C C . ALA A 1 87 ? 9.197 -4.349 4.123 1.00 71.38 87 ALA A C 1
ATOM 671 O O . ALA A 1 87 ? 8.932 -4.753 2.994 1.00 71.38 87 ALA A O 1
ATOM 672 N N . VAL A 1 88 ? 10.468 -4.301 4.556 1.00 78.06 88 VAL A N 1
ATOM 673 C CA . VAL A 1 88 ? 11.591 -4.718 3.695 1.00 78.06 88 VAL A CA 1
ATOM 674 C C . VAL A 1 88 ? 11.496 -6.194 3.337 1.00 78.06 88 VAL A C 1
ATOM 676 O O . VAL A 1 88 ? 11.586 -6.531 2.160 1.00 78.06 88 VAL A O 1
ATOM 679 N N . ALA A 1 89 ? 11.302 -7.066 4.329 1.00 81.12 89 ALA A N 1
ATOM 680 C CA . ALA A 1 89 ? 11.162 -8.500 4.089 1.00 81.12 89 ALA A CA 1
ATOM 681 C C . ALA A 1 89 ? 9.902 -8.790 3.266 1.00 81.12 89 ALA A C 1
ATOM 683 O O . ALA A 1 89 ? 9.972 -9.500 2.268 1.00 81.12 89 ALA A O 1
ATOM 684 N N . PHE A 1 90 ? 8.787 -8.146 3.625 1.00 86.00 90 PHE A N 1
ATOM 685 C CA . PHE A 1 90 ? 7.517 -8.268 2.915 1.00 86.00 90 PHE A CA 1
ATOM 686 C C . PHE A 1 90 ? 7.649 -7.970 1.412 1.00 86.00 90 PHE A C 1
ATOM 688 O O . PHE A 1 90 ? 7.309 -8.805 0.572 1.00 86.00 90 PHE A O 1
ATOM 695 N N . TYR A 1 91 ? 8.183 -6.798 1.058 1.00 90.31 91 TYR A N 1
ATOM 696 C CA . TYR A 1 91 ? 8.365 -6.428 -0.342 1.00 90.31 91 TYR A CA 1
ATOM 697 C C . TYR A 1 91 ? 9.461 -7.246 -1.012 1.00 90.31 91 TYR A C 1
ATOM 699 O O . TYR A 1 91 ? 9.340 -7.530 -2.200 1.00 90.31 91 TYR A O 1
ATOM 707 N N . HIS A 1 92 ? 10.509 -7.652 -0.290 1.00 90.00 92 HIS A N 1
ATOM 708 C CA . HIS A 1 92 ? 11.525 -8.532 -0.856 1.00 90.00 92 HIS A CA 1
ATOM 709 C C . HIS A 1 92 ? 10.914 -9.848 -1.323 1.00 90.00 92 HIS A C 1
ATOM 711 O O . HIS A 1 92 ? 11.053 -10.178 -2.498 1.00 90.00 92 HIS A O 1
ATOM 717 N N . ASP A 1 93 ? 10.173 -10.531 -0.454 1.00 88.38 93 ASP A N 1
ATOM 718 C CA . ASP A 1 93 ? 9.522 -11.798 -0.780 1.00 88.38 93 ASP A CA 1
ATOM 719 C C . ASP A 1 93 ? 8.527 -11.631 -1.935 1.00 88.38 93 ASP A C 1
ATOM 721 O O . ASP A 1 93 ? 8.512 -12.434 -2.868 1.00 88.38 93 ASP A O 1
ATOM 725 N N . LEU A 1 94 ? 7.747 -10.545 -1.928 1.00 90.94 94 LEU A N 1
ATOM 726 C CA . LEU A 1 94 ? 6.764 -10.260 -2.971 1.00 90.94 94 LEU A CA 1
ATOM 727 C C . LEU A 1 94 ? 7.421 -9.995 -4.336 1.00 90.94 94 LEU A C 1
ATOM 729 O O . LEU A 1 94 ? 7.039 -10.585 -5.347 1.00 90.94 94 LEU A O 1
ATOM 733 N N . PHE A 1 95 ? 8.417 -9.110 -4.383 1.00 93.75 95 PHE A N 1
ATOM 734 C CA . PHE A 1 95 ? 9.055 -8.670 -5.624 1.00 93.75 95 PHE A CA 1
ATOM 735 C C . PHE A 1 95 ? 10.058 -9.677 -6.189 1.00 93.75 95 PHE A C 1
ATOM 737 O O . PHE A 1 95 ? 10.229 -9.729 -7.410 1.00 93.75 95 PHE A O 1
ATOM 744 N N . PHE A 1 96 ? 10.693 -10.480 -5.333 1.00 92.75 96 PHE A N 1
ATOM 745 C CA . PHE A 1 96 ? 11.648 -11.518 -5.729 1.00 92.75 96 PHE A CA 1
ATOM 746 C C . PHE A 1 96 ? 11.034 -12.918 -5.805 1.00 92.75 96 PHE A C 1
ATOM 748 O O . PHE A 1 96 ? 11.740 -13.858 -6.178 1.00 92.75 96 PHE A O 1
ATOM 755 N N . ALA A 1 97 ? 9.727 -13.060 -5.557 1.00 92.12 97 ALA A N 1
ATOM 756 C CA . ALA A 1 97 ? 8.987 -14.256 -5.935 1.00 92.12 97 ALA A CA 1
ATOM 757 C C . ALA A 1 97 ? 9.287 -14.618 -7.398 1.00 92.12 97 ALA A C 1
ATOM 759 O O . ALA A 1 97 ? 9.307 -13.756 -8.288 1.00 92.12 97 ALA A O 1
ATOM 760 N N . THR A 1 98 ? 9.566 -15.896 -7.642 1.00 91.44 98 THR A N 1
ATOM 761 C CA . THR A 1 98 ? 9.866 -16.389 -8.983 1.00 91.44 98 THR A CA 1
ATOM 762 C C . THR A 1 98 ? 8.580 -16.567 -9.773 1.00 91.44 98 THR A C 1
ATOM 764 O O . THR A 1 98 ? 7.553 -17.006 -9.255 1.00 91.44 98 THR A O 1
ATOM 767 N N . THR A 1 99 ? 8.639 -16.242 -11.059 1.00 91.75 99 THR A N 1
ATOM 768 C CA . THR A 1 99 ? 7.540 -16.465 -11.993 1.00 91.75 99 THR A CA 1
ATOM 769 C C . THR A 1 99 ? 7.999 -17.313 -13.172 1.00 91.75 99 THR A C 1
ATOM 771 O O . THR A 1 99 ? 9.165 -17.294 -13.566 1.00 91.75 99 THR A O 1
ATOM 774 N N . ALA A 1 100 ? 7.060 -18.072 -13.741 1.00 89.56 100 ALA A N 1
ATOM 775 C CA . ALA A 1 100 ? 7.268 -18.794 -14.992 1.00 89.56 100 ALA A CA 1
ATOM 776 C C . ALA A 1 100 ? 7.296 -17.852 -16.210 1.00 89.56 100 ALA A C 1
ATOM 778 O O . ALA A 1 100 ? 7.696 -18.269 -17.295 1.00 89.56 100 ALA A O 1
ATOM 779 N N . LEU A 1 101 ? 6.869 -16.593 -16.042 1.00 90.75 101 LEU A N 1
ATOM 780 C CA . LEU A 1 101 ? 6.961 -15.586 -17.090 1.00 90.75 101 LEU A CA 1
ATOM 781 C C . LEU A 1 101 ? 8.404 -15.132 -17.298 1.00 90.75 101 LEU A C 1
ATOM 783 O O . LEU A 1 101 ? 9.197 -15.006 -16.366 1.00 90.75 101 LEU A O 1
ATOM 787 N N . THR A 1 102 ? 8.714 -14.808 -18.545 1.00 86.69 102 THR A N 1
ATOM 788 C CA . THR A 1 102 ? 9.975 -14.179 -18.927 1.00 86.69 102 THR A CA 1
ATOM 789 C C . THR A 1 102 ? 9.800 -12.669 -19.088 1.00 86.69 102 THR A C 1
ATOM 791 O O . THR A 1 102 ? 8.685 -12.177 -19.292 1.00 86.69 102 THR A O 1
ATOM 794 N N . VAL A 1 103 ? 10.907 -11.920 -19.001 1.00 85.75 103 VAL A N 1
ATOM 795 C CA . VAL A 1 103 ? 10.913 -10.458 -19.219 1.00 85.75 103 VAL A CA 1
ATOM 796 C C . VAL A 1 103 ? 10.425 -10.067 -20.614 1.00 85.75 103 VAL A C 1
ATOM 798 O O . VAL A 1 103 ? 9.839 -8.999 -20.773 1.00 85.75 103 VAL A O 1
ATOM 801 N N . ASP A 1 104 ? 10.618 -10.948 -21.595 1.00 86.19 104 ASP A N 1
ATOM 802 C CA . ASP A 1 104 ? 10.077 -10.816 -22.943 1.00 86.19 104 ASP A CA 1
ATOM 803 C C . ASP A 1 104 ? 8.753 -11.579 -23.046 1.00 86.19 104 ASP A C 1
ATOM 805 O O . ASP A 1 104 ? 8.659 -12.732 -22.621 1.00 86.19 104 ASP A O 1
ATOM 809 N N . ALA A 1 105 ? 7.720 -10.943 -23.600 1.00 84.31 105 ALA A N 1
ATOM 810 C CA . ALA A 1 105 ? 6.416 -11.574 -23.776 1.00 84.31 105 ALA A CA 1
ATOM 811 C C . ALA A 1 105 ? 6.461 -12.667 -24.854 1.00 84.31 105 ALA A C 1
ATOM 813 O O . ALA A 1 105 ? 6.944 -12.424 -25.960 1.00 84.31 105 ALA A O 1
ATOM 814 N N . GLN A 1 106 ? 5.901 -13.841 -24.556 1.00 83.88 106 GLN A N 1
ATOM 815 C CA . GLN A 1 106 ? 5.729 -14.932 -25.513 1.00 83.88 106 GLN A CA 1
ATOM 816 C C . GLN A 1 106 ? 4.276 -15.009 -26.001 1.00 83.88 106 GLN A C 1
ATOM 818 O O . GLN A 1 106 ? 3.334 -14.548 -25.345 1.00 83.88 106 GLN A O 1
ATOM 823 N N . HIS A 1 107 ? 4.081 -15.586 -27.188 1.00 82.69 107 HIS A N 1
ATOM 824 C CA . HIS A 1 107 ? 2.745 -15.806 -27.735 1.00 82.69 107 HIS A CA 1
ATOM 825 C C . HIS A 1 107 ? 1.975 -16.828 -26.883 1.00 82.69 107 HIS A C 1
ATOM 827 O O . HIS A 1 107 ? 2.497 -17.898 -26.588 1.00 82.69 107 HIS A O 1
ATOM 833 N N . GLY A 1 108 ? 0.733 -16.507 -26.511 1.00 81.00 108 GLY A N 1
ATOM 834 C CA . GLY A 1 108 ? -0.125 -17.383 -25.698 1.00 81.00 108 GLY A CA 1
ATOM 835 C C . GLY A 1 108 ? 0.048 -17.245 -24.181 1.00 81.00 108 GLY A C 1
ATOM 836 O O . GLY A 1 108 ? -0.715 -17.848 -23.433 1.00 81.00 108 GLY A O 1
ATOM 837 N N . ASP A 1 109 ? 0.978 -16.411 -23.705 1.00 84.44 109 ASP A N 1
ATOM 838 C CA . ASP A 1 109 ? 1.198 -16.217 -22.264 1.00 84.44 109 ASP A CA 1
ATOM 839 C C . ASP A 1 109 ? -0.057 -15.773 -21.510 1.00 84.44 109 ASP A C 1
ATOM 841 O O . ASP A 1 109 ? -0.228 -16.160 -20.359 1.00 84.44 109 ASP A O 1
ATOM 845 N N . GLY A 1 110 ? -0.925 -14.973 -22.140 1.00 80.94 110 GLY A N 1
ATOM 846 C CA . GLY A 1 110 ? -2.115 -14.403 -21.497 1.00 80.94 110 GLY A CA 1
ATOM 847 C C . GLY A 1 110 ? -3.086 -15.446 -20.934 1.00 80.94 110 GLY A C 1
ATOM 848 O O . GLY A 1 110 ? -3.772 -15.159 -19.958 1.00 80.94 110 GLY A O 1
ATOM 849 N N . ASP A 1 111 ? -3.083 -16.660 -21.489 1.00 86.19 111 ASP A N 1
ATOM 850 C CA . ASP A 1 111 ? -3.940 -17.766 -21.048 1.00 86.19 111 ASP A CA 1
ATOM 851 C C . ASP A 1 111 ? -3.198 -18.775 -20.150 1.00 86.19 111 ASP A C 1
ATOM 853 O O . ASP A 1 111 ? -3.780 -19.760 -19.693 1.00 86.19 111 ASP A O 1
ATOM 857 N N . SER A 1 112 ? -1.907 -18.550 -19.889 1.00 90.06 112 SER A N 1
ATOM 858 C CA . SER A 1 112 ? -1.070 -19.466 -19.113 1.00 90.06 112 SER A CA 1
ATOM 859 C C . SER A 1 112 ? -1.319 -19.364 -17.605 1.00 90.06 112 SER A C 1
ATOM 861 O O . SER A 1 112 ? -1.593 -18.293 -17.054 1.00 90.06 112 SER A O 1
ATOM 863 N N . ASP A 1 113 ? -1.116 -20.474 -16.893 1.00 89.38 113 ASP A N 1
ATOM 864 C CA . ASP A 1 113 ? -1.141 -20.474 -15.425 1.00 89.38 113 ASP A CA 1
ATOM 865 C C . ASP A 1 113 ? -0.024 -19.609 -14.824 1.00 89.38 113 ASP A C 1
ATOM 867 O O . ASP A 1 113 ? -0.209 -19.017 -13.762 1.00 89.38 113 ASP A O 1
ATOM 871 N N . GLY A 1 114 ? 1.104 -19.459 -15.531 1.00 90.12 114 GLY A N 1
ATOM 872 C CA . GLY A 1 114 ? 2.182 -18.547 -15.144 1.00 90.12 114 GLY A CA 1
ATOM 873 C C . GLY A 1 114 ? 1.734 -17.085 -15.131 1.00 90.12 114 GLY A C 1
ATOM 874 O O . GLY A 1 114 ? 2.030 -16.355 -14.186 1.00 90.12 114 GLY A O 1
ATOM 875 N N . PHE A 1 115 ? 0.961 -16.667 -16.136 1.00 91.38 115 PHE A N 1
ATOM 876 C CA . PHE A 1 115 ? 0.373 -15.330 -16.177 1.00 91.38 115 PHE A CA 1
ATOM 877 C C . PHE A 1 115 ? -0.686 -15.133 -15.098 1.00 91.38 115 PHE A C 1
ATOM 879 O O . PHE A 1 115 ? -0.666 -14.116 -14.406 1.00 91.38 115 PHE A O 1
ATOM 886 N N . ARG A 1 116 ? -1.560 -16.123 -14.888 1.00 91.06 116 ARG A N 1
ATOM 887 C CA . ARG A 1 116 ? -2.556 -16.091 -13.807 1.00 91.06 116 ARG A CA 1
ATOM 888 C C . ARG A 1 116 ? -1.892 -15.941 -12.434 1.00 91.06 116 ARG A C 1
ATOM 890 O O . ARG A 1 116 ? -2.308 -15.092 -11.652 1.00 91.06 116 ARG A O 1
ATOM 897 N N . GLY A 1 117 ? -0.847 -16.727 -12.166 1.00 91.38 117 GLY A N 1
ATOM 898 C CA . GLY A 1 117 ? -0.063 -16.648 -10.933 1.00 91.38 117 GLY A CA 1
ATOM 899 C C . GLY A 1 117 ? 0.627 -15.294 -10.773 1.00 91.38 117 GLY A C 1
ATOM 900 O O . GLY A 1 117 ? 0.515 -14.670 -9.723 1.00 91.38 117 GLY A O 1
ATOM 901 N N . PHE A 1 118 ? 1.253 -14.783 -11.838 1.00 92.69 118 PHE A N 1
ATOM 902 C CA . PHE A 1 118 ? 1.857 -13.452 -11.827 1.00 92.69 118 PHE A CA 1
ATOM 903 C C . PHE A 1 118 ? 0.833 -12.354 -11.517 1.00 92.69 118 PHE A C 1
ATOM 905 O O . PHE A 1 118 ? 1.095 -11.502 -10.675 1.00 92.69 118 PHE A O 1
ATOM 912 N N . MET A 1 119 ? -0.342 -12.377 -12.152 1.00 90.81 119 MET A N 1
ATOM 913 C CA . MET A 1 119 ? -1.393 -11.385 -11.909 1.00 90.81 119 MET A CA 1
ATOM 914 C C . MET A 1 119 ? -1.982 -11.489 -10.501 1.00 90.81 119 MET A C 1
ATOM 916 O O . MET A 1 119 ? -2.340 -10.462 -9.932 1.00 90.81 119 MET A O 1
ATOM 920 N N . ALA A 1 120 ? -2.038 -12.685 -9.910 1.00 88.88 120 ALA A N 1
ATOM 921 C CA . ALA A 1 120 ? -2.433 -12.845 -8.512 1.00 88.88 120 ALA A CA 1
ATOM 922 C C . ALA A 1 120 ? -1.447 -12.151 -7.552 1.00 88.88 120 ALA A C 1
ATOM 924 O O . ALA A 1 120 ? -1.874 -11.555 -6.569 1.00 88.88 120 ALA A O 1
ATOM 925 N N . THR A 1 121 ? -0.145 -12.178 -7.854 1.00 89.69 121 THR A N 1
ATOM 926 C CA . THR A 1 121 ? 0.897 -11.541 -7.030 1.00 89.69 121 THR A CA 1
ATOM 927 C C . THR A 1 121 ? 1.066 -10.045 -7.321 1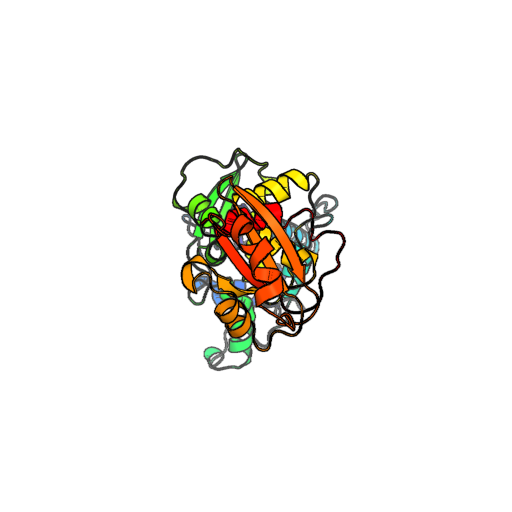.00 89.69 121 THR A C 1
ATOM 929 O O . THR A 1 121 ? 1.176 -9.243 -6.399 1.00 89.69 121 THR A O 1
ATOM 932 N N . MET A 1 122 ? 1.105 -9.655 -8.597 1.00 91.75 122 MET A N 1
ATOM 933 C CA . MET A 1 122 ? 1.495 -8.309 -9.045 1.00 91.75 122 MET A CA 1
ATOM 934 C C . MET A 1 122 ? 0.329 -7.443 -9.523 1.00 91.75 122 MET A C 1
ATOM 936 O O . MET A 1 122 ? 0.499 -6.238 -9.706 1.00 91.75 122 MET A O 1
ATOM 940 N N . GLY A 1 123 ? -0.867 -8.013 -9.680 1.00 88.94 123 GLY A N 1
ATOM 941 C CA . GLY A 1 123 ? -2.084 -7.283 -10.039 1.00 88.94 123 GLY A CA 1
ATOM 942 C C . GLY A 1 123 ? -2.390 -6.059 -9.160 1.00 88.94 123 GLY A C 1
ATOM 943 O O . GLY A 1 123 ? -2.869 -5.061 -9.707 1.00 88.94 123 GLY A O 1
ATOM 944 N N . PRO A 1 124 ? -2.077 -6.057 -7.849 1.00 87.25 124 PRO A N 1
ATOM 945 C CA . PRO A 1 124 ? -2.215 -4.869 -7.007 1.00 87.25 124 PRO A CA 1
ATOM 946 C C . PRO A 1 124 ? -1.333 -3.667 -7.398 1.00 87.25 124 PRO A C 1
ATOM 948 O O . PRO A 1 124 ? -1.639 -2.547 -7.007 1.00 87.25 124 PRO A O 1
ATOM 951 N N . PHE A 1 125 ? -0.272 -3.852 -8.190 1.00 87.88 125 PHE A N 1
ATOM 952 C CA . PHE A 1 125 ? 0.576 -2.756 -8.693 1.00 87.88 125 PHE A CA 1
ATOM 953 C C . PHE A 1 125 ? 0.196 -2.301 -10.110 1.00 87.88 125 PHE A C 1
ATOM 955 O O . PHE A 1 125 ? 0.816 -1.394 -10.669 1.00 87.88 125 PHE A O 1
ATOM 962 N N . ILE A 1 126 ? -0.806 -2.941 -10.715 1.00 84.62 126 ILE A N 1
ATOM 963 C CA . ILE A 1 126 ? -1.168 -2.772 -12.119 1.00 84.62 126 ILE A CA 1
ATOM 964 C C . ILE A 1 126 ? -2.527 -2.066 -12.223 1.00 84.62 126 ILE A C 1
ATOM 966 O O . ILE A 1 126 ? -3.531 -2.504 -11.656 1.00 84.62 126 ILE A O 1
ATOM 970 N N . SER A 1 127 ? -2.558 -0.969 -12.984 1.00 71.25 127 SER A N 1
ATOM 971 C CA . SER A 1 127 ? -3.715 -0.070 -13.117 1.00 71.25 127 SER A CA 1
ATOM 972 C C . SER A 1 127 ? -4.974 -0.757 -13.655 1.00 71.25 127 SER A C 1
ATOM 974 O O . SER A 1 127 ? -6.074 -0.471 -13.196 1.00 71.25 127 SER A O 1
ATOM 976 N N . SER A 1 128 ? -4.822 -1.699 -14.589 1.00 61.78 128 SER A N 1
ATOM 977 C CA . SER A 1 128 ? -5.930 -2.372 -15.277 1.00 61.78 128 SER A CA 1
ATOM 978 C C . SER A 1 128 ? -6.545 -3.544 -14.508 1.00 61.78 128 SER A C 1
ATOM 980 O O . SER A 1 128 ? -7.501 -4.140 -14.999 1.00 61.78 128 SER A O 1
ATOM 982 N N . SER A 1 129 ? -5.993 -3.919 -13.351 1.00 63.16 129 SER A N 1
ATOM 983 C CA . SER A 1 129 ? -6.462 -5.070 -12.566 1.00 63.16 129 SER A CA 1
ATOM 984 C C . SER A 1 129 ? -7.023 -4.671 -11.213 1.00 63.16 129 SER A C 1
ATOM 986 O O . SER A 1 129 ? -8.184 -4.941 -10.931 1.00 63.16 129 SER A O 1
ATOM 988 N N . ALA A 1 130 ? -6.192 -4.067 -10.367 1.00 72.38 130 ALA A N 1
ATOM 989 C CA . ALA A 1 130 ? -6.561 -3.768 -8.985 1.00 72.38 130 ALA A CA 1
ATOM 990 C C . ALA A 1 130 ? -5.774 -2.586 -8.405 1.00 72.38 130 ALA A C 1
ATOM 992 O O . ALA A 1 130 ? -5.877 -2.329 -7.211 1.00 72.38 130 ALA A O 1
ATOM 993 N N . GLY A 1 131 ? -4.947 -1.919 -9.222 1.00 66.44 131 GLY A N 1
ATOM 994 C CA . GLY A 1 131 ? -3.989 -0.901 -8.800 1.00 66.44 131 GLY A CA 1
ATOM 995 C C . GLY A 1 131 ? -4.630 0.371 -8.271 1.00 66.44 131 GLY A C 1
ATOM 996 O O . GLY A 1 131 ? -4.094 0.941 -7.326 1.00 66.44 131 GLY A O 1
ATOM 997 N N . GLY A 1 132 ? -5.779 0.761 -8.823 1.00 78.94 132 GLY A N 1
ATOM 998 C CA . GLY A 1 132 ? -6.510 1.938 -8.371 1.00 78.94 132 GLY A CA 1
ATOM 999 C C . GLY A 1 132 ? -6.014 3.267 -8.955 1.00 78.94 132 GLY A C 1
ATOM 1000 O O . GLY A 1 132 ? -5.185 3.293 -9.860 1.00 78.94 132 GLY A O 1
ATOM 1001 N N . THR A 1 133 ? -6.527 4.384 -8.447 1.00 82.62 133 THR A N 1
ATOM 1002 C CA . THR A 1 133 ? -6.154 5.761 -8.803 1.00 82.62 133 THR A CA 1
ATOM 1003 C C . THR A 1 133 ? -5.201 6.349 -7.767 1.00 82.62 133 THR A C 1
ATOM 1005 O O . THR A 1 133 ? -5.431 6.228 -6.568 1.00 82.62 133 THR A O 1
ATOM 1008 N N . GLY A 1 134 ? -4.129 7.011 -8.213 1.00 85.19 134 GLY A N 1
ATOM 1009 C CA . GLY A 1 134 ? -3.136 7.621 -7.325 1.00 85.19 134 GLY A CA 1
ATOM 1010 C C . GLY A 1 134 ? -3.614 8.910 -6.639 1.00 85.19 134 GLY A C 1
ATOM 1011 O O . GLY A 1 134 ? -4.208 9.783 -7.272 1.00 85.19 134 GLY A O 1
ATOM 1012 N N . HIS A 1 135 ? -3.268 9.068 -5.363 1.00 89.06 135 HIS A N 1
ATOM 1013 C CA . HIS A 1 135 ? -3.512 10.251 -4.537 1.00 89.06 135 HIS A CA 1
ATOM 1014 C C . HIS A 1 135 ? -2.256 10.635 -3.758 1.00 89.06 135 HIS A C 1
ATOM 1016 O O . HIS A 1 135 ? -1.496 9.763 -3.342 1.00 89.06 135 HIS A O 1
ATOM 1022 N N . THR A 1 136 ? -2.071 11.930 -3.492 1.00 92.19 136 THR A N 1
ATOM 1023 C CA . THR A 1 136 ? -0.904 12.451 -2.764 1.00 92.19 136 THR A CA 1
ATOM 1024 C C . THR A 1 136 ? -1.330 13.463 -1.713 1.00 92.19 136 THR A C 1
ATOM 1026 O O . THR A 1 136 ? -2.128 14.355 -1.992 1.00 92.19 136 THR A O 1
ATOM 1029 N N . VAL A 1 137 ? -0.738 13.377 -0.524 1.00 93.19 137 VAL A N 1
ATOM 1030 C CA . VAL A 1 137 ? -0.864 14.375 0.544 1.00 93.19 137 VAL A CA 1
ATOM 1031 C C . VAL A 1 137 ? 0.522 14.790 1.036 1.00 93.19 137 VAL A C 1
ATOM 1033 O O . VAL A 1 137 ? 1.474 14.016 0.970 1.00 93.19 137 VAL A O 1
ATOM 1036 N N . CYS A 1 138 ? 0.663 16.025 1.514 1.00 92.38 138 CYS A N 1
ATOM 1037 C CA . CYS A 1 138 ? 1.916 16.512 2.088 1.00 92.38 138 CYS A CA 1
ATOM 1038 C C . CYS A 1 138 ? 1.980 16.205 3.592 1.00 92.38 138 CYS A C 1
ATOM 1040 O O . CYS A 1 138 ? 1.057 16.555 4.325 1.00 92.38 138 CYS A O 1
ATOM 1042 N N . ALA A 1 139 ? 3.077 15.609 4.060 1.00 90.38 139 ALA A N 1
ATOM 1043 C CA . ALA A 1 139 ? 3.381 15.392 5.473 1.00 90.38 139 ALA A CA 1
ATOM 1044 C C . ALA A 1 139 ? 4.839 15.795 5.748 1.00 90.38 139 ALA A C 1
ATOM 1046 O O . ALA A 1 139 ? 5.760 15.307 5.091 1.00 90.38 139 ALA A O 1
ATOM 1047 N N . GLY A 1 140 ? 5.060 16.724 6.686 1.00 83.12 140 GLY A N 1
ATOM 1048 C CA . GLY A 1 140 ? 6.401 17.240 7.013 1.00 83.12 140 GLY A CA 1
ATOM 1049 C C . GLY A 1 140 ? 7.181 17.782 5.806 1.00 83.12 140 GLY A C 1
ATOM 1050 O O . GLY A 1 140 ? 8.378 17.540 5.685 1.00 83.12 140 GLY A O 1
ATOM 1051 N N . GLY A 1 141 ? 6.496 18.453 4.873 1.00 82.38 141 GLY A N 1
ATOM 1052 C CA . GLY A 1 141 ? 7.106 19.030 3.667 1.00 82.38 141 GLY A CA 1
ATOM 1053 C C . GLY A 1 141 ? 7.412 18.030 2.546 1.00 82.38 141 GLY A C 1
ATOM 1054 O O . GLY A 1 141 ? 7.908 18.435 1.500 1.00 82.38 141 GLY A O 1
ATOM 1055 N N . SER A 1 142 ? 7.109 16.743 2.734 1.00 84.88 142 SER A N 1
ATOM 1056 C CA . SER A 1 142 ? 7.287 15.697 1.722 1.00 84.88 142 SER A CA 1
ATOM 1057 C C . SER A 1 142 ? 5.945 15.141 1.253 1.00 84.88 142 SER A C 1
ATOM 1059 O O . SER A 1 142 ? 5.016 14.994 2.047 1.00 84.88 142 SER A O 1
ATOM 1061 N N . GLY A 1 143 ? 5.850 14.788 -0.028 1.00 90.56 143 GLY A N 1
ATOM 1062 C CA . GLY A 1 143 ? 4.695 14.068 -0.558 1.00 90.56 143 GLY A CA 1
ATOM 1063 C C . GLY A 1 143 ? 4.673 12.618 -0.072 1.00 90.56 143 GLY A C 1
ATOM 1064 O O . GLY A 1 143 ? 5.689 11.928 -0.117 1.00 90.56 143 GLY A O 1
ATOM 1065 N N . VAL A 1 144 ? 3.510 12.159 0.374 1.00 94.56 144 VAL A N 1
ATOM 1066 C CA . VAL A 1 144 ? 3.191 10.745 0.585 1.00 94.56 144 VAL A CA 1
ATOM 1067 C C . VAL A 1 144 ? 2.081 10.408 -0.394 1.00 94.56 144 VAL A C 1
ATOM 1069 O O . VAL A 1 144 ? 1.035 11.058 -0.372 1.00 94.56 144 VAL A O 1
ATOM 1072 N N . ALA A 1 145 ? 2.323 9.436 -1.270 1.00 94.75 145 ALA A N 1
ATOM 1073 C CA . ALA A 1 145 ? 1.374 9.026 -2.295 1.00 94.75 145 ALA A CA 1
ATOM 1074 C C . ALA A 1 145 ? 0.958 7.563 -2.135 1.00 94.75 145 ALA A C 1
ATOM 1076 O O . ALA A 1 145 ? 1.751 6.716 -1.722 1.00 94.75 145 ALA A O 1
ATOM 1077 N N . THR A 1 146 ? -0.294 7.269 -2.455 1.00 95.19 146 THR A N 1
ATOM 1078 C CA . THR A 1 146 ? -0.868 5.919 -2.436 1.00 95.19 146 THR A CA 1
ATOM 1079 C C . THR A 1 146 ? -2.052 5.843 -3.400 1.00 95.19 146 THR A C 1
ATOM 1081 O O . THR A 1 146 ? -2.232 6.762 -4.196 1.00 95.19 146 THR A O 1
ATOM 1084 N N . THR A 1 147 ? -2.838 4.770 -3.375 1.00 93.75 147 THR A N 1
ATOM 1085 C CA . THR A 1 147 ? -3.976 4.558 -4.282 1.00 93.75 147 THR A CA 1
ATOM 1086 C C . THR A 1 147 ? -5.295 4.430 -3.532 1.00 93.75 147 THR A C 1
ATOM 1088 O O . THR A 1 147 ? -5.299 4.022 -2.372 1.00 93.75 147 THR A O 1
ATOM 1091 N N . ASP A 1 148 ? -6.415 4.748 -4.182 1.00 91.19 148 ASP A N 1
ATOM 1092 C CA . ASP A 1 148 ? -7.770 4.472 -3.667 1.00 91.19 148 ASP A CA 1
ATOM 1093 C C . ASP A 1 148 ? -7.922 3.016 -3.182 1.00 91.19 148 ASP A C 1
ATOM 1095 O O . ASP A 1 148 ? -8.380 2.794 -2.069 1.00 91.19 148 ASP A O 1
ATOM 1099 N N . ALA A 1 149 ? -7.384 2.045 -3.918 1.00 91.44 149 ALA A N 1
ATOM 1100 C CA . ALA A 1 149 ? -7.396 0.635 -3.545 1.00 91.44 149 ALA A CA 1
ATOM 1101 C C . ALA A 1 149 ? -6.646 0.334 -2.229 1.00 91.44 149 ALA A C 1
ATOM 1103 O O . ALA A 1 149 ? -6.999 -0.602 -1.516 1.00 91.44 149 ALA A O 1
ATOM 1104 N N . THR A 1 150 ? -5.615 1.112 -1.872 1.00 93.31 150 THR A N 1
ATOM 1105 C CA . THR A 1 150 ? -5.008 1.065 -0.524 1.00 93.31 150 THR A CA 1
ATOM 1106 C C . THR A 1 150 ? -5.902 1.761 0.499 1.00 93.31 150 THR A C 1
ATOM 1108 O O . THR A 1 150 ? -6.067 1.281 1.617 1.00 93.31 150 THR A O 1
ATOM 1111 N N . LEU A 1 151 ? -6.511 2.882 0.128 1.00 92.94 151 LEU A N 1
ATOM 1112 C CA . LEU A 1 151 ? -7.351 3.682 1.015 1.00 92.94 151 LEU A CA 1
ATOM 1113 C C . LEU A 1 151 ? -8.700 3.024 1.354 1.00 92.94 151 LEU A C 1
ATOM 1115 O O . LEU A 1 151 ? -9.285 3.386 2.374 1.00 92.94 151 LEU A O 1
ATOM 1119 N N . ASP A 1 152 ? -9.152 2.030 0.586 1.00 89.19 152 ASP A N 1
ATOM 1120 C CA . ASP A 1 152 ? -10.387 1.263 0.825 1.00 89.19 152 ASP A CA 1
ATOM 1121 C C . ASP A 1 152 ? -10.462 0.637 2.229 1.00 89.19 152 ASP A C 1
ATOM 1123 O O . ASP A 1 152 ? -11.547 0.399 2.760 1.00 89.19 152 ASP A O 1
ATOM 1127 N N . ALA A 1 153 ? -9.318 0.403 2.877 1.00 82.00 153 ALA A N 1
ATOM 1128 C CA . ALA A 1 153 ? -9.271 -0.133 4.234 1.00 82.00 153 ALA A CA 1
ATOM 1129 C C . ALA A 1 153 ? -9.708 0.869 5.324 1.00 82.00 153 ALA A C 1
ATOM 1131 O O . ALA A 1 153 ? -9.955 0.453 6.457 1.00 82.00 153 ALA A O 1
ATOM 1132 N N . SER A 1 154 ? -9.765 2.176 5.031 1.00 88.69 154 SER A N 1
ATOM 1133 C CA . SER A 1 154 ? -10.168 3.204 5.997 1.00 88.69 154 SER A CA 1
ATOM 1134 C C . SER A 1 154 ? -10.764 4.437 5.321 1.00 88.69 154 SER A C 1
ATOM 1136 O O . SER A 1 154 ? -10.064 5.227 4.686 1.00 88.69 154 SER A O 1
ATOM 1138 N N . GLN A 1 155 ? -12.049 4.695 5.582 1.00 89.56 155 GLN A N 1
ATOM 1139 C CA . GLN A 1 155 ? -12.730 5.901 5.103 1.00 89.56 155 GLN A CA 1
ATOM 1140 C C . GLN A 1 155 ? -12.088 7.192 5.637 1.00 89.56 155 GLN A C 1
ATOM 1142 O O . GLN A 1 155 ? -12.045 8.210 4.940 1.00 89.56 155 GLN A O 1
ATOM 1147 N N . THR A 1 156 ? -11.578 7.177 6.870 1.00 92.25 156 THR A N 1
ATOM 1148 C CA . THR A 1 156 ? -10.953 8.357 7.479 1.00 92.25 156 THR A CA 1
ATOM 1149 C C . THR A 1 156 ? -9.618 8.674 6.813 1.00 92.25 156 THR A C 1
ATOM 1151 O O . THR A 1 156 ? -9.358 9.835 6.481 1.00 92.25 156 THR A O 1
ATOM 1154 N N . LEU A 1 157 ? -8.801 7.652 6.534 1.00 94.12 157 LEU A N 1
ATOM 1155 C CA . LEU A 1 157 ? -7.570 7.821 5.763 1.00 94.12 157 LEU A CA 1
ATOM 1156 C C . LEU A 1 157 ? -7.882 8.206 4.310 1.00 94.12 157 LEU A C 1
ATOM 1158 O O . LEU A 1 157 ? -7.263 9.121 3.776 1.00 94.12 157 LEU A O 1
ATOM 1162 N N . HIS A 1 158 ? -8.899 7.606 3.691 1.00 94.25 158 HIS A N 1
ATOM 1163 C CA . HIS A 1 158 ? -9.357 7.992 2.358 1.00 94.25 158 HIS A CA 1
ATOM 1164 C C . HIS A 1 158 ? -9.709 9.488 2.285 1.00 94.25 158 HIS A C 1
ATOM 1166 O O . HIS A 1 158 ? -9.254 10.207 1.392 1.00 94.25 158 HIS A O 1
ATOM 1172 N N . ASN A 1 159 ? -10.453 10.005 3.267 1.00 93.81 159 ASN A N 1
ATOM 1173 C CA . ASN A 1 159 ? -10.790 11.429 3.357 1.00 93.81 159 ASN A CA 1
ATOM 1174 C C . ASN A 1 159 ? -9.543 12.316 3.529 1.00 93.81 159 ASN A C 1
ATOM 1176 O O . ASN A 1 159 ? -9.502 13.426 2.990 1.00 93.81 159 ASN A O 1
ATOM 1180 N N . ARG A 1 160 ? -8.503 11.830 4.223 1.00 94.69 160 ARG A N 1
ATOM 1181 C CA . ARG A 1 160 ? -7.209 12.523 4.364 1.00 94.69 160 ARG A CA 1
ATOM 1182 C C . ARG A 1 160 ? -6.540 12.808 3.027 1.00 94.69 160 ARG A C 1
ATOM 1184 O O . ARG A 1 160 ? -5.974 13.892 2.879 1.00 94.69 160 ARG A O 1
ATOM 1191 N N . PHE A 1 161 ? -6.636 11.878 2.083 1.00 94.81 161 PHE A N 1
ATOM 1192 C CA . PHE A 1 161 ? -6.041 11.994 0.752 1.00 94.81 161 PHE A CA 1
ATOM 1193 C C . PHE A 1 161 ? -6.934 12.714 -0.265 1.00 94.81 161 PHE A C 1
ATOM 1195 O O . PHE A 1 161 ? -6.417 13.318 -1.200 1.00 94.81 161 PHE A O 1
ATOM 1202 N N . THR A 1 162 ? -8.258 12.663 -0.099 1.00 92.38 162 THR A N 1
ATOM 1203 C CA . THR A 1 162 ? -9.202 13.106 -1.144 1.00 92.38 162 THR A CA 1
ATOM 1204 C C . THR A 1 162 ? -9.975 14.377 -0.803 1.00 92.38 162 THR A C 1
ATOM 1206 O O . THR A 1 162 ? -10.339 15.128 -1.705 1.00 92.38 162 THR A O 1
ATOM 1209 N N . LYS A 1 163 ? -10.227 14.651 0.484 1.00 92.12 163 LYS A N 1
ATOM 1210 C CA . LYS A 1 163 ? -11.106 15.745 0.930 1.00 92.12 163 LYS A CA 1
ATOM 1211 C C . LYS A 1 163 ? -10.348 16.920 1.544 1.00 92.12 163 LYS A C 1
ATOM 1213 O O . LYS A 1 163 ? -10.747 18.068 1.359 1.00 92.12 163 LYS A O 1
ATOM 1218 N N . TYR A 1 164 ? -9.287 16.656 2.305 1.00 89.50 164 TYR A N 1
ATOM 1219 C CA . TYR A 1 164 ? -8.582 17.692 3.065 1.00 89.50 164 TYR A CA 1
ATOM 1220 C C . TYR A 1 164 ? -7.340 18.205 2.325 1.00 89.50 164 TYR A C 1
ATOM 1222 O O . TYR A 1 164 ? -6.388 17.460 2.111 1.00 89.50 164 TYR A O 1
ATOM 1230 N N . ALA A 1 165 ? -7.328 19.501 1.995 1.00 82.69 165 ALA A N 1
ATOM 1231 C CA . ALA A 1 165 ? -6.276 20.127 1.184 1.00 82.69 165 ALA A CA 1
ATOM 1232 C C . ALA A 1 165 ? -4.999 20.528 1.956 1.00 82.69 165 ALA A C 1
ATOM 1234 O O . ALA A 1 165 ? -3.953 20.725 1.342 1.00 82.69 165 ALA A O 1
ATOM 1235 N N . GLY A 1 166 ? -5.065 20.689 3.285 1.00 89.56 166 GLY A N 1
ATOM 1236 C CA . GLY A 1 166 ? -3.908 21.103 4.099 1.00 89.56 166 GLY A CA 1
ATOM 1237 C C . GLY A 1 166 ? -2.845 20.003 4.242 1.00 89.56 166 GLY A C 1
ATOM 1238 O O . GLY A 1 166 ? -3.114 18.859 3.902 1.00 89.56 166 GLY A O 1
ATOM 1239 N N . PRO A 1 167 ? -1.642 20.278 4.766 1.00 92.94 167 PRO A N 1
ATOM 1240 C CA . PRO A 1 167 ? -0.699 19.216 5.118 1.00 92.94 167 PRO A CA 1
ATOM 1241 C C . PRO A 1 167 ? -1.197 18.372 6.308 1.00 92.94 167 PRO A C 1
ATOM 1243 O O . PRO A 1 167 ? -2.128 18.753 7.023 1.00 92.94 167 PRO A O 1
ATOM 1246 N N . VAL A 1 168 ? -0.584 17.209 6.522 1.00 93.88 168 VAL A N 1
ATOM 1247 C CA . VAL A 1 168 ? -0.670 16.459 7.784 1.00 93.88 168 VAL A CA 1
ATOM 1248 C C . VAL A 1 168 ? 0.304 17.095 8.773 1.00 93.88 168 VAL A C 1
ATOM 1250 O O . VAL A 1 168 ? 1.496 17.202 8.471 1.00 93.88 168 VAL A O 1
ATOM 1253 N N . VAL A 1 169 ? -0.211 17.544 9.920 1.00 92.75 169 VAL A N 1
ATOM 1254 C CA . VAL A 1 169 ? 0.567 18.265 10.948 1.00 92.75 169 VAL A CA 1
ATOM 1255 C C . VAL A 1 169 ? 0.410 17.689 12.353 1.00 92.75 169 VAL A C 1
ATOM 1257 O O . VAL A 1 169 ? 1.247 17.967 13.203 1.00 92.75 169 VAL A O 1
ATOM 1260 N N . ASP A 1 170 ? -0.623 16.877 12.591 1.00 90.06 170 ASP A N 1
ATOM 1261 C CA . ASP A 1 170 ? -0.935 16.324 13.917 1.00 90.06 170 ASP A CA 1
ATOM 1262 C C . ASP A 1 170 ? 0.021 15.204 14.348 1.00 90.06 170 ASP A C 1
ATOM 1264 O O . ASP A 1 170 ? 0.076 14.853 15.522 1.00 90.06 170 ASP A O 1
ATOM 1268 N N . VAL A 1 171 ? 0.762 14.638 13.392 1.00 92.56 171 VAL A N 1
ATOM 1269 C CA . VAL A 1 171 ? 1.765 13.590 13.606 1.00 92.56 171 VAL A CA 1
ATOM 1270 C C . VAL A 1 171 ? 2.979 13.833 12.718 1.00 92.56 171 VAL A C 1
ATOM 1272 O O . VAL A 1 171 ? 2.889 14.480 11.668 1.00 92.56 171 VAL A O 1
ATOM 1275 N N . SER A 1 172 ? 4.118 13.275 13.112 1.00 92.25 172 SER A N 1
ATOM 1276 C CA . SER A 1 172 ? 5.335 13.294 12.313 1.00 92.25 172 SER A CA 1
ATOM 1277 C C . SER A 1 172 ? 5.128 12.645 10.937 1.00 92.25 172 SER A C 1
ATOM 1279 O O . SER A 1 172 ? 4.330 11.722 10.747 1.00 92.25 172 SER A O 1
ATOM 1281 N N . ALA A 1 173 ? 5.886 13.113 9.943 1.00 90.94 173 ALA A N 1
ATOM 1282 C CA . ALA A 1 173 ? 5.830 12.551 8.594 1.00 90.94 173 ALA A CA 1
ATOM 1283 C C . ALA A 1 173 ? 6.280 11.082 8.547 1.00 90.94 173 ALA A C 1
ATOM 1285 O O . ALA A 1 173 ? 5.840 10.336 7.677 1.00 90.94 173 ALA A O 1
ATOM 1286 N N . ASP A 1 174 ? 7.167 10.669 9.456 1.00 89.00 174 ASP A N 1
ATOM 1287 C CA . ASP A 1 174 ? 7.568 9.268 9.617 1.00 89.00 174 ASP A CA 1
ATOM 1288 C C . ASP A 1 174 ? 6.391 8.414 10.107 1.00 89.00 174 ASP A C 1
ATOM 1290 O O . ASP A 1 174 ? 6.018 7.440 9.452 1.00 89.00 174 ASP A O 1
ATOM 1294 N N . THR A 1 175 ? 5.722 8.847 11.179 1.00 92.00 175 THR A N 1
ATOM 1295 C CA . THR A 1 175 ? 4.525 8.179 11.700 1.00 92.00 175 THR A CA 1
ATOM 1296 C C . THR A 1 175 ? 3.423 8.087 10.645 1.00 92.00 175 THR A C 1
ATOM 1298 O O . THR A 1 175 ? 2.856 7.014 10.438 1.00 92.00 175 THR A O 1
ATOM 1301 N N . PHE A 1 176 ? 3.153 9.167 9.904 1.00 93.88 176 PHE A N 1
ATOM 1302 C CA . PHE A 1 176 ? 2.153 9.133 8.836 1.00 93.88 176 PHE A CA 1
ATOM 1303 C C . PHE A 1 176 ? 2.515 8.140 7.717 1.00 93.88 176 PHE A C 1
ATOM 1305 O O . PHE A 1 176 ? 1.653 7.384 7.269 1.00 93.88 176 PHE A O 1
ATOM 1312 N N . ARG A 1 177 ? 3.788 8.077 7.295 1.00 91.94 177 ARG A N 1
ATOM 1313 C CA . ARG A 1 177 ? 4.245 7.083 6.306 1.00 91.94 177 ARG A CA 1
ATOM 1314 C C . ARG A 1 177 ? 4.061 5.654 6.804 1.00 91.94 177 ARG A C 1
ATOM 1316 O O . ARG A 1 177 ? 3.597 4.823 6.031 1.00 91.94 177 ARG A O 1
ATOM 1323 N N . LYS A 1 178 ? 4.360 5.381 8.076 1.00 91.19 178 LYS A N 1
ATOM 1324 C CA . LYS A 1 178 ? 4.160 4.059 8.692 1.00 91.19 178 LYS A CA 1
ATOM 1325 C C . LYS A 1 178 ? 2.693 3.648 8.735 1.00 91.19 178 LYS A C 1
ATOM 1327 O O . LYS A 1 178 ? 2.398 2.481 8.508 1.00 91.19 178 LYS A O 1
ATOM 1332 N N . VAL A 1 179 ? 1.772 4.587 8.966 1.00 93.69 179 VAL A N 1
ATOM 1333 C CA . VAL A 1 179 ? 0.329 4.310 8.873 1.00 93.69 179 VAL A CA 1
ATOM 1334 C C . VAL A 1 179 ? -0.069 3.919 7.451 1.00 93.69 179 VAL A C 1
ATOM 1336 O O . VAL A 1 179 ? -0.751 2.915 7.264 1.00 93.69 179 VAL A O 1
ATOM 1339 N N . VAL A 1 180 ? 0.364 4.682 6.444 1.00 94.69 180 VAL A N 1
ATOM 1340 C CA . VAL A 1 180 ? 0.066 4.354 5.039 1.00 94.69 180 VAL A CA 1
ATOM 1341 C C . VAL A 1 180 ? 0.670 2.999 4.670 1.00 94.69 180 VAL A C 1
ATOM 1343 O O . VAL A 1 180 ? 0.006 2.183 4.038 1.00 94.69 180 VAL A O 1
ATOM 1346 N N . GLU A 1 181 ? 1.894 2.726 5.118 1.00 92.44 181 GLU A N 1
ATOM 1347 C CA . GLU A 1 181 ? 2.565 1.453 4.874 1.00 92.44 181 GLU A CA 1
ATOM 1348 C C . GLU A 1 181 ? 1.854 0.267 5.529 1.00 92.44 181 GLU A C 1
ATOM 1350 O O . GLU A 1 181 ? 1.672 -0.778 4.907 1.00 92.44 181 GLU A O 1
ATOM 1355 N N . TYR A 1 182 ? 1.372 0.449 6.756 1.00 91.19 182 TYR A N 1
ATOM 1356 C CA . TYR A 1 182 ? 0.578 -0.556 7.446 1.00 91.19 182 TYR A CA 1
ATOM 1357 C C . TYR A 1 182 ? -0.676 -0.932 6.645 1.00 91.19 182 TYR A C 1
ATOM 1359 O O . TYR A 1 182 ? -0.984 -2.112 6.474 1.00 91.19 182 TYR A O 1
ATOM 1367 N N . VAL A 1 183 ? -1.360 0.066 6.081 1.00 93.00 183 VAL A N 1
ATOM 1368 C CA . VAL A 1 183 ? -2.545 -0.154 5.247 1.00 93.00 183 VAL A CA 1
ATOM 1369 C C . VAL A 1 183 ? -2.199 -0.820 3.908 1.00 93.00 183 VAL A C 1
ATOM 1371 O O . VAL A 1 183 ? -2.919 -1.728 3.486 1.00 93.00 183 VAL A O 1
ATOM 1374 N N . ARG A 1 184 ? -1.076 -0.459 3.269 1.00 92.88 184 ARG A N 1
ATOM 1375 C CA . ARG A 1 184 ? -0.582 -1.158 2.065 1.00 92.88 184 ARG A CA 1
ATOM 1376 C C . ARG A 1 184 ? -0.360 -2.641 2.332 1.00 92.88 184 ARG A C 1
ATOM 1378 O O . ARG A 1 184 ? -0.863 -3.485 1.596 1.00 92.88 184 ARG A O 1
ATOM 1385 N N . CYS A 1 185 ? 0.338 -2.966 3.416 1.00 88.94 185 CYS A N 1
ATOM 1386 C CA . CYS A 1 185 ? 0.600 -4.352 3.784 1.00 88.94 185 CYS A CA 1
ATOM 1387 C C . CYS A 1 185 ? -0.701 -5.134 4.061 1.00 88.94 185 CYS A C 1
ATOM 1389 O O . CYS A 1 185 ? -0.811 -6.287 3.648 1.00 88.94 185 CYS A O 1
ATOM 1391 N N . ILE A 1 186 ? -1.714 -4.519 4.693 1.00 87.81 186 ILE A N 1
ATOM 1392 C CA . ILE A 1 186 ? -3.048 -5.135 4.857 1.00 87.81 186 ILE A CA 1
ATOM 1393 C C . ILE A 1 186 ? -3.692 -5.428 3.498 1.00 87.81 186 ILE A C 1
ATOM 1395 O O . ILE A 1 186 ? -4.239 -6.510 3.309 1.00 87.81 186 ILE A O 1
ATOM 1399 N N . ARG A 1 187 ? -3.627 -4.498 2.540 1.00 89.06 187 ARG A N 1
ATOM 1400 C CA . ARG A 1 187 ? -4.186 -4.710 1.196 1.00 89.06 187 ARG A CA 1
ATOM 1401 C C . ARG A 1 187 ? -3.512 -5.872 0.471 1.00 89.06 187 ARG A C 1
ATOM 1403 O O . ARG A 1 187 ? -4.196 -6.660 -0.175 1.00 89.06 187 ARG A O 1
ATOM 1410 N N . PHE A 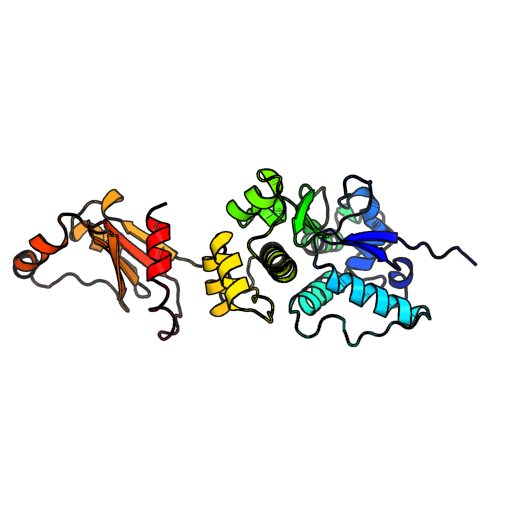1 188 ? -2.187 -5.955 0.529 1.00 87.31 188 PHE A N 1
ATOM 1411 C CA . PHE A 1 188 ? -1.442 -6.977 -0.206 1.00 87.31 188 PHE A CA 1
ATOM 1412 C C . PHE A 1 188 ? -1.509 -8.363 0.449 1.00 87.31 188 PHE A C 1
ATOM 1414 O O . PHE A 1 188 ? -1.347 -9.367 -0.241 1.00 87.31 188 PHE A O 1
ATOM 1421 N N . ALA A 1 189 ? -1.765 -8.432 1.756 1.00 85.62 189 ALA A N 1
ATOM 1422 C CA . ALA A 1 189 ? -1.913 -9.681 2.495 1.00 85.62 189 ALA A CA 1
ATOM 1423 C C . ALA A 1 189 ? -3.117 -9.618 3.460 1.00 85.62 189 ALA A C 1
ATOM 1425 O O . ALA A 1 189 ? -2.931 -9.637 4.679 1.00 85.62 189 ALA A O 1
ATOM 1426 N N . PRO A 1 190 ? -4.361 -9.567 2.944 1.00 81.69 190 PRO A N 1
ATOM 1427 C CA . PRO A 1 190 ? -5.559 -9.338 3.761 1.00 81.69 190 PRO A CA 1
ATOM 1428 C C . PRO A 1 190 ? -5.834 -10.460 4.767 1.00 81.69 190 PRO A C 1
ATOM 1430 O O . PRO A 1 190 ? -6.439 -10.217 5.812 1.00 81.69 190 PRO A O 1
ATOM 1433 N N . ASP A 1 191 ? -5.354 -11.670 4.473 1.00 82.50 191 ASP A N 1
ATOM 1434 C CA . ASP A 1 191 ? -5.495 -12.849 5.329 1.00 82.50 191 ASP A CA 1
ATOM 1435 C C . ASP A 1 191 ? -4.326 -13.030 6.310 1.00 82.50 191 ASP A C 1
ATOM 1437 O O . ASP A 1 191 ? -4.369 -13.928 7.156 1.00 82.50 191 ASP A O 1
ATOM 1441 N N . ALA A 1 192 ? -3.298 -12.178 6.244 1.00 81.81 192 ALA A N 1
ATOM 1442 C CA . ALA A 1 192 ? -2.164 -12.207 7.157 1.00 81.81 192 ALA A CA 1
ATOM 1443 C C . ALA A 1 192 ? -2.363 -11.250 8.340 1.00 81.81 192 ALA A C 1
ATOM 1445 O O . ALA A 1 192 ? -2.933 -10.166 8.224 1.00 81.81 192 ALA A O 1
ATOM 1446 N N . ALA A 1 193 ? -1.851 -11.642 9.507 1.00 79.25 193 ALA A N 1
ATOM 1447 C CA . ALA A 1 193 ? -1.717 -10.736 10.640 1.00 79.25 193 ALA A CA 1
ATOM 1448 C C . ALA A 1 193 ? -0.510 -9.817 10.406 1.00 79.25 193 ALA A C 1
ATOM 1450 O O . ALA A 1 193 ? 0.601 -10.097 10.853 1.00 79.25 193 ALA A O 1
ATOM 1451 N N . THR A 1 194 ? -0.721 -8.739 9.656 1.00 83.25 194 THR A N 1
ATOM 1452 C CA . THR A 1 194 ? 0.332 -7.782 9.307 1.00 83.25 194 THR A CA 1
ATOM 1453 C C . THR A 1 194 ? 0.822 -7.052 10.555 1.00 83.25 194 THR A C 1
ATOM 1455 O O . THR A 1 194 ? 0.021 -6.359 11.175 1.00 83.25 194 THR A O 1
ATOM 1458 N N . PRO A 1 195 ? 2.095 -7.155 10.966 1.00 81.00 195 PRO A N 1
ATOM 1459 C CA . PRO A 1 195 ? 2.587 -6.436 12.134 1.00 81.00 195 PRO A CA 1
ATOM 1460 C C . PRO A 1 195 ? 2.671 -4.930 11.863 1.00 81.00 195 PRO A C 1
ATOM 1462 O O . PRO A 1 195 ? 2.956 -4.491 10.751 1.00 81.00 195 PRO A O 1
ATOM 1465 N N . LEU A 1 196 ? 2.454 -4.135 12.908 1.00 82.19 196 LEU A N 1
ATOM 1466 C CA . LEU A 1 196 ? 2.700 -2.699 12.856 1.00 82.19 196 LEU A CA 1
ATOM 1467 C C . LEU A 1 196 ? 4.217 -2.444 12.855 1.00 82.19 196 LEU A C 1
ATOM 1469 O O . LEU A 1 196 ? 4.950 -3.083 13.614 1.00 82.19 196 LEU A O 1
ATOM 1473 N N . SER A 1 197 ? 4.690 -1.524 12.014 1.00 81.94 197 SER A N 1
ATOM 1474 C CA . SER A 1 197 ? 6.119 -1.206 11.915 1.00 81.94 197 SER A CA 1
ATOM 1475 C C . SER A 1 197 ? 6.688 -0.680 13.234 1.00 81.94 197 SER A C 1
ATOM 1477 O O . SER A 1 197 ? 6.019 0.045 13.975 1.00 81.94 197 SER A O 1
ATOM 1479 N N . ALA A 1 198 ? 7.959 -0.992 13.502 1.00 77.31 198 ALA A N 1
ATOM 1480 C CA . ALA A 1 198 ? 8.672 -0.423 14.637 1.00 77.31 198 ALA A CA 1
ATOM 1481 C C . ALA A 1 198 ? 8.722 1.114 14.530 1.00 77.31 198 ALA A C 1
ATOM 1483 O O . ALA A 1 198 ? 8.925 1.688 13.454 1.00 77.31 198 ALA A O 1
ATOM 1484 N N . SER A 1 199 ? 8.532 1.801 15.655 1.00 79.12 199 SER A N 1
ATOM 1485 C CA . SER A 1 199 ? 8.580 3.260 15.724 1.00 79.12 199 SER A CA 1
ATOM 1486 C C . SER A 1 199 ? 9.335 3.726 16.956 1.00 79.12 199 SER A C 1
ATOM 1488 O O . SER A 1 199 ? 9.162 3.162 18.033 1.00 79.12 199 SER A O 1
ATOM 1490 N N . GLY A 1 200 ? 10.138 4.783 16.796 1.00 76.19 200 GLY A N 1
ATOM 1491 C CA . GLY A 1 200 ? 10.773 5.476 17.919 1.00 76.19 200 GLY A CA 1
ATOM 1492 C C . GLY A 1 200 ? 9.759 6.172 18.834 1.00 76.19 200 GLY A C 1
ATOM 1493 O O . GLY A 1 200 ? 10.066 6.439 19.990 1.00 76.19 200 GLY A O 1
ATOM 1494 N N . SER A 1 201 ? 8.541 6.411 18.335 1.00 84.12 201 SER A N 1
ATOM 1495 C CA . SER A 1 201 ? 7.391 6.872 19.113 1.00 84.12 201 SER A CA 1
ATOM 1496 C C . SER A 1 201 ? 6.192 5.968 18.826 1.00 84.12 201 SER A C 1
ATOM 1498 O O . SER A 1 201 ? 5.438 6.178 17.872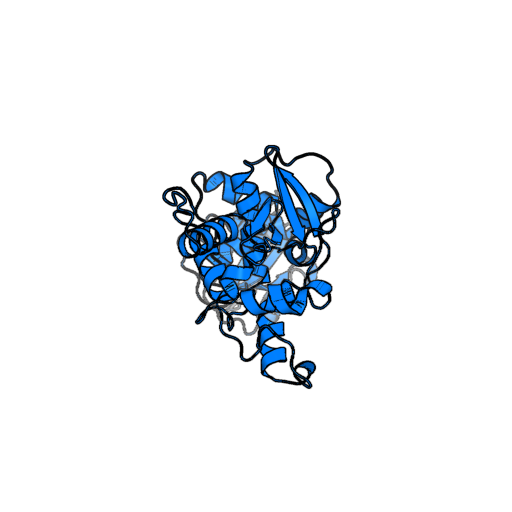 1.00 84.12 201 SER A O 1
ATOM 1500 N N . PHE A 1 202 ? 6.049 4.899 19.611 1.00 82.44 202 PHE A N 1
ATOM 1501 C CA . PHE A 1 202 ? 4.939 3.956 19.452 1.00 82.44 202 PHE A CA 1
ATOM 1502 C C . PHE A 1 202 ? 3.591 4.586 19.836 1.00 82.44 202 PHE A C 1
ATOM 1504 O O . PHE A 1 202 ? 2.586 4.307 19.190 1.00 82.44 202 PHE A O 1
ATOM 1511 N N . ASP A 1 203 ? 3.581 5.493 20.817 1.00 84.00 203 ASP A N 1
ATOM 1512 C CA . ASP A 1 203 ? 2.371 6.203 21.244 1.00 84.00 203 ASP A CA 1
ATOM 1513 C C . ASP A 1 203 ? 1.837 7.134 20.149 1.00 84.00 203 ASP A C 1
ATOM 1515 O O . ASP A 1 203 ? 0.637 7.141 19.883 1.00 84.00 203 ASP A O 1
ATOM 1519 N N . GLU A 1 204 ? 2.718 7.860 19.447 1.00 88.75 204 GLU A N 1
ATOM 1520 C CA . GLU A 1 204 ? 2.317 8.688 18.300 1.00 88.75 204 GLU A CA 1
ATOM 1521 C C . GLU A 1 204 ? 1.761 7.819 17.162 1.00 88.75 204 GLU A C 1
ATOM 1523 O O . GLU A 1 204 ? 0.767 8.178 16.531 1.00 88.75 204 GLU A O 1
ATOM 1528 N N . LEU A 1 205 ? 2.361 6.648 16.922 1.00 89.06 205 LEU A N 1
ATOM 1529 C CA . LEU A 1 205 ? 1.885 5.713 15.905 1.00 89.06 205 LEU A CA 1
ATOM 1530 C C . LEU A 1 205 ? 0.510 5.127 16.250 1.00 89.06 205 LEU A C 1
ATOM 1532 O O . LEU A 1 205 ? -0.346 5.029 15.370 1.00 89.06 205 LEU A O 1
ATOM 1536 N N . LEU A 1 206 ? 0.273 4.778 17.516 1.00 86.56 206 LEU A N 1
ATOM 1537 C CA . LEU A 1 206 ? -1.039 4.337 17.988 1.00 86.56 206 LEU A CA 1
ATOM 1538 C C . LEU A 1 206 ? -2.081 5.452 17.886 1.00 86.56 206 LEU A C 1
ATOM 1540 O O . LEU A 1 206 ? -3.169 5.201 17.375 1.00 86.56 206 LEU A O 1
ATOM 1544 N N . TYR A 1 207 ? -1.735 6.675 18.295 1.00 86.19 207 TYR A N 1
ATOM 1545 C CA . TYR A 1 207 ? -2.594 7.848 18.136 1.00 86.19 207 TYR A CA 1
ATOM 1546 C C . TYR A 1 207 ? -2.966 8.077 16.664 1.00 86.19 207 TYR A C 1
ATOM 1548 O O . TYR A 1 207 ? -4.131 8.292 16.336 1.00 86.19 207 TYR A O 1
ATOM 1556 N N . ALA A 1 208 ? -2.002 7.953 15.748 1.00 91.19 208 ALA A N 1
ATOM 1557 C CA . ALA A 1 208 ? -2.263 8.063 14.317 1.00 91.19 208 ALA A CA 1
ATOM 1558 C C . ALA A 1 208 ? -3.203 6.953 13.817 1.00 91.19 208 ALA A C 1
ATOM 1560 O O . ALA A 1 208 ? -4.129 7.222 13.051 1.00 91.19 208 ALA A O 1
ATOM 1561 N N . CYS A 1 209 ? -2.994 5.709 14.259 1.00 89.19 209 CYS A N 1
ATOM 1562 C CA . CYS A 1 209 ? -3.872 4.591 13.914 1.00 89.19 209 CYS A CA 1
ATOM 1563 C C . CYS A 1 209 ? -5.300 4.811 14.430 1.00 89.19 209 CYS A C 1
ATOM 1565 O O . CYS A 1 209 ? -6.251 4.520 13.711 1.00 89.19 209 CYS A O 1
ATOM 1567 N N . GLU A 1 210 ? -5.467 5.356 15.634 1.00 86.19 210 GLU A N 1
ATOM 1568 C CA . GLU A 1 210 ? -6.768 5.743 16.187 1.00 86.19 210 GLU A CA 1
ATOM 1569 C C . GLU A 1 210 ? -7.431 6.853 15.376 1.00 86.19 210 GLU A C 1
ATOM 1571 O O . GLU A 1 210 ? -8.559 6.676 14.915 1.00 86.19 210 GLU A O 1
ATOM 1576 N N . MET A 1 211 ? -6.703 7.937 15.101 1.00 86.31 211 MET A N 1
ATOM 1577 C CA . MET A 1 211 ? -7.183 9.053 14.286 1.00 86.31 211 MET A CA 1
ATOM 1578 C C . MET A 1 211 ? -7.686 8.591 12.910 1.00 86.31 211 MET A C 1
ATOM 1580 O O . MET A 1 211 ? -8.662 9.134 12.397 1.00 86.31 211 MET A O 1
ATOM 1584 N N . TYR A 1 212 ? -7.052 7.577 12.313 1.00 90.69 212 TYR A N 1
ATOM 1585 C CA . TYR A 1 212 ? -7.450 7.019 11.019 1.00 90.69 212 TYR A CA 1
ATOM 1586 C C . TYR A 1 212 ? -8.339 5.768 11.112 1.00 90.69 212 TYR A C 1
ATOM 1588 O O . TYR A 1 212 ? -8.566 5.117 10.093 1.00 90.69 212 TYR A O 1
ATOM 1596 N N . GLY A 1 213 ? -8.881 5.428 12.285 1.00 83.88 213 GLY A N 1
ATOM 1597 C CA . GLY A 1 213 ? -9.843 4.329 12.445 1.00 83.88 213 GLY A CA 1
ATOM 1598 C C . GLY A 1 213 ? -9.262 2.927 12.211 1.00 83.88 213 GLY A C 1
ATOM 1599 O O . GLY A 1 213 ? -9.982 2.016 11.822 1.00 83.88 213 GLY A O 1
ATOM 1600 N N . LEU A 1 214 ? -7.960 2.740 12.425 1.00 87.81 214 LEU A N 1
ATOM 1601 C CA . LEU A 1 214 ? -7.229 1.492 12.165 1.00 87.81 214 LEU A CA 1
ATOM 1602 C C . LEU A 1 214 ? -7.024 0.632 13.419 1.00 87.81 214 LEU A C 1
ATOM 1604 O O . LEU A 1 214 ? -6.384 -0.417 13.348 1.00 87.81 214 LEU A O 1
ATOM 1608 N N . MET A 1 215 ? -7.546 1.050 14.574 1.00 82.62 215 MET A N 1
ATOM 1609 C CA . MET A 1 215 ? -7.255 0.386 15.847 1.00 82.62 215 MET A CA 1
ATOM 1610 C C . MET A 1 215 ? -7.699 -1.073 15.882 1.00 82.62 215 MET A C 1
ATOM 1612 O O . MET A 1 215 ? -6.945 -1.904 16.379 1.00 82.62 215 MET A O 1
ATOM 1616 N N . GLU A 1 216 ? -8.851 -1.420 15.296 1.00 80.25 216 GLU A N 1
ATOM 1617 C CA . GLU A 1 216 ? -9.279 -2.823 15.182 1.00 80.25 216 GLU A CA 1
ATOM 1618 C C . GLU A 1 216 ? -8.221 -3.685 14.481 1.00 80.25 216 GLU A C 1
ATOM 1620 O O . GLU A 1 216 ? -7.852 -4.750 14.979 1.00 80.25 216 GLU A O 1
ATOM 1625 N N . ARG A 1 217 ? -7.679 -3.199 13.359 1.00 84.00 217 ARG A N 1
ATOM 1626 C CA . ARG A 1 217 ? -6.620 -3.894 12.621 1.00 84.00 217 ARG A CA 1
ATOM 1627 C C . ARG A 1 217 ? -5.366 -4.033 13.476 1.00 84.00 217 ARG A C 1
ATOM 1629 O O . ARG A 1 217 ? -4.837 -5.136 13.575 1.00 84.00 217 ARG A O 1
ATOM 1636 N N . VAL A 1 218 ? -4.950 -2.966 14.165 1.00 82.88 218 VAL A N 1
ATOM 1637 C CA . VAL A 1 218 ? -3.783 -3.000 15.064 1.00 82.88 218 VAL A CA 1
ATOM 1638 C C . VAL A 1 218 ? -3.958 -4.069 16.144 1.00 82.88 218 VAL A C 1
ATOM 1640 O O . VAL A 1 218 ? -3.031 -4.833 16.410 1.00 82.88 218 VAL A O 1
ATOM 1643 N N . PHE A 1 219 ? -5.151 -4.185 16.731 1.00 73.62 219 PHE A N 1
ATOM 1644 C CA . PHE A 1 219 ? -5.441 -5.233 17.709 1.00 73.62 219 PHE A CA 1
ATOM 1645 C C . PHE A 1 219 ? -5.314 -6.630 17.131 1.00 73.62 219 PHE A C 1
ATOM 1647 O O . PHE A 1 219 ? -4.653 -7.472 17.738 1.00 73.62 219 PHE A O 1
ATOM 1654 N N . LEU A 1 220 ? -5.930 -6.865 15.974 1.00 76.94 220 LEU A N 1
ATOM 1655 C CA . LEU A 1 220 ? -5.878 -8.146 15.281 1.00 76.94 220 LEU A CA 1
ATOM 1656 C C . LEU A 1 220 ? -4.431 -8.555 14.997 1.00 76.94 220 LEU A C 1
ATOM 1658 O O . LEU A 1 220 ? -4.020 -9.653 15.379 1.00 76.94 220 LEU A O 1
ATOM 1662 N N . SER A 1 221 ? -3.627 -7.631 14.475 1.00 80.00 221 SER A N 1
ATOM 1663 C CA . SER A 1 221 ? -2.195 -7.819 14.260 1.00 80.00 221 SER A CA 1
ATOM 1664 C C . SER A 1 221 ? -1.450 -8.211 15.538 1.00 80.00 221 SER A C 1
ATOM 1666 O O . SER A 1 221 ? -0.673 -9.164 15.534 1.00 80.00 221 SER A O 1
ATOM 1668 N N . MET A 1 222 ? -1.711 -7.525 16.657 1.00 74.19 222 MET A N 1
ATOM 1669 C CA . MET A 1 222 ? -1.056 -7.804 17.943 1.00 74.19 222 MET A CA 1
ATOM 1670 C C . MET A 1 222 ? -1.372 -9.196 18.505 1.00 74.19 222 MET A C 1
ATOM 1672 O O . MET A 1 222 ? -0.568 -9.742 19.260 1.00 74.19 222 MET A O 1
ATOM 1676 N N . ILE A 1 223 ? -2.532 -9.764 18.167 1.00 68.38 223 ILE A N 1
ATOM 1677 C CA . ILE A 1 223 ? -2.940 -11.109 18.598 1.00 68.38 223 ILE A CA 1
ATOM 1678 C C . ILE A 1 223 ? -2.730 -12.173 17.514 1.00 68.38 223 ILE A C 1
ATOM 1680 O O . ILE A 1 223 ? -3.193 -13.301 17.674 1.00 68.38 223 ILE A O 1
ATOM 1684 N N . GLY A 1 224 ? -2.042 -11.831 16.421 1.00 75.06 224 GLY A N 1
ATOM 1685 C CA . GLY A 1 224 ? -1.748 -12.766 15.338 1.00 75.06 224 GLY A CA 1
ATOM 1686 C C . GLY A 1 224 ? -2.981 -13.194 14.540 1.00 75.06 224 GLY A C 1
ATOM 1687 O O . GLY A 1 224 ? -3.012 -14.308 14.021 1.00 75.06 224 GLY A O 1
ATOM 1688 N N . LYS A 1 225 ? -4.007 -12.341 14.450 1.00 73.19 225 LYS A N 1
ATOM 1689 C CA . LYS A 1 225 ? -5.217 -12.575 13.650 1.00 73.19 225 LYS A CA 1
ATOM 1690 C C . LYS A 1 225 ? -5.303 -11.579 12.495 1.00 73.19 225 LYS A C 1
ATOM 1692 O O . LYS A 1 225 ? -4.877 -10.440 12.622 1.00 73.19 225 LYS A O 1
ATOM 1697 N N . SER A 1 226 ? -5.881 -12.001 11.376 1.00 71.81 226 SER A N 1
ATOM 1698 C CA . SER A 1 226 ? -6.127 -11.152 10.198 1.00 71.81 226 SER A CA 1
ATOM 1699 C C . SER A 1 226 ? -7.545 -10.581 10.157 1.00 71.81 226 SER A C 1
ATOM 1701 O O . SER A 1 226 ? -7.773 -9.475 9.666 1.00 71.81 226 SER A O 1
ATOM 1703 N N . HIS A 1 227 ? -8.497 -11.309 10.740 1.00 66.62 227 HIS A N 1
ATOM 1704 C CA . HIS A 1 227 ? -9.904 -10.938 10.804 1.00 66.62 227 HIS A CA 1
ATOM 1705 C C . HIS A 1 227 ? -10.467 -11.108 12.222 1.00 66.62 227 HIS A C 1
ATOM 1707 O O . HIS A 1 227 ? -10.160 -12.075 12.934 1.00 66.62 227 HIS A O 1
ATOM 1713 N N . SER A 1 228 ? -11.339 -10.186 12.622 1.00 64.81 228 SER A N 1
ATOM 1714 C CA . SER A 1 228 ? -12.220 -10.372 13.766 1.00 64.81 228 SER A CA 1
ATOM 1715 C C . SER A 1 228 ? -13.506 -11.009 13.223 1.00 64.81 228 SER A C 1
ATOM 1717 O O . SER A 1 228 ? -14.219 -10.423 12.417 1.00 64.81 228 SER A O 1
ATOM 1719 N N . HIS A 1 229 ? -13.809 -12.254 13.603 1.00 58.53 229 HIS A N 1
ATOM 1720 C CA . HIS A 1 229 ? -15.153 -12.814 13.379 1.00 58.53 229 HIS A CA 1
ATOM 1721 C C . HIS A 1 229 ? -16.051 -12.377 14.533 1.00 58.53 229 HIS A C 1
ATOM 1723 O O . HIS A 1 229 ? -16.618 -13.217 15.232 1.00 58.53 229 HIS A O 1
ATOM 1729 N N . VAL A 1 230 ? -16.074 -11.068 14.814 1.00 59.75 230 VAL A N 1
ATOM 1730 C CA . VAL A 1 230 ? -16.920 -10.509 15.864 1.00 59.75 230 VAL A CA 1
ATOM 1731 C C . VAL A 1 230 ? -18.321 -10.387 15.295 1.00 59.75 230 VAL A C 1
ATOM 1733 O O . VAL A 1 230 ? -18.621 -9.496 14.505 1.00 59.75 230 VAL A O 1
ATOM 1736 N N . LYS A 1 231 ? -19.188 -11.324 15.670 1.00 61.78 231 LYS A N 1
ATOM 1737 C CA . LYS A 1 231 ? -20.587 -11.319 15.250 1.00 61.78 231 LYS A CA 1
ATOM 1738 C C . LYS A 1 231 ? -21.438 -10.750 16.374 1.00 61.78 231 LYS A C 1
ATOM 1740 O O . LYS A 1 231 ? -21.453 -11.312 17.468 1.00 61.78 231 LYS A O 1
ATOM 1745 N N . CYS A 1 232 ? -22.172 -9.670 16.104 1.00 69.38 232 CYS A N 1
ATOM 1746 C CA . CYS A 1 232 ? -23.245 -9.241 16.996 1.00 69.38 232 CYS A CA 1
ATOM 1747 C C . CYS A 1 232 ? -24.342 -10.304 16.977 1.00 69.38 232 CYS A C 1
ATOM 1749 O O . CYS A 1 232 ? -24.895 -10.619 15.923 1.00 69.38 232 CYS A O 1
ATOM 1751 N N . LEU A 1 233 ? -24.581 -10.909 18.135 1.00 75.19 233 LEU A N 1
ATOM 1752 C CA . LEU A 1 233 ? -25.617 -11.916 18.319 1.00 75.19 233 LEU A CA 1
ATOM 1753 C C . LEU A 1 233 ? -26.934 -11.307 18.788 1.00 75.19 233 LEU A C 1
ATOM 1755 O O . LEU A 1 233 ? -27.991 -11.866 18.519 1.00 75.19 233 LEU A O 1
ATOM 1759 N N . PHE A 1 234 ? -26.853 -10.197 19.519 1.00 75.81 234 PHE A N 1
ATOM 1760 C CA . PHE A 1 234 ? -28.003 -9.524 20.101 1.00 75.81 234 PHE A CA 1
ATOM 1761 C C . PHE A 1 234 ? -27.691 -8.047 20.352 1.00 75.81 234 PHE A C 1
ATOM 1763 O O . PHE A 1 234 ? -26.595 -7.717 20.817 1.00 75.81 234 PHE A O 1
ATOM 1770 N N . ARG A 1 235 ? -28.664 -7.167 20.116 1.00 74.75 235 ARG A N 1
ATOM 1771 C CA . ARG A 1 235 ? -28.626 -5.745 20.471 1.00 74.75 235 ARG A CA 1
ATOM 1772 C C . ARG A 1 235 ? -30.005 -5.286 20.940 1.00 74.75 235 ARG A C 1
ATOM 1774 O O . ARG A 1 235 ? -30.955 -5.339 20.169 1.00 74.75 235 ARG A O 1
ATOM 1781 N N . SER A 1 236 ? -30.122 -4.745 22.154 1.00 68.38 236 SER A N 1
ATOM 1782 C CA . SER A 1 236 ? -31.431 -4.423 22.751 1.00 68.38 236 SER A CA 1
ATOM 1783 C C . SER A 1 236 ? -32.233 -3.361 21.991 1.00 68.38 236 SER A C 1
ATOM 1785 O O . SER A 1 236 ? -33.463 -3.395 21.984 1.00 68.38 236 SER A O 1
ATOM 1787 N N . SER A 1 2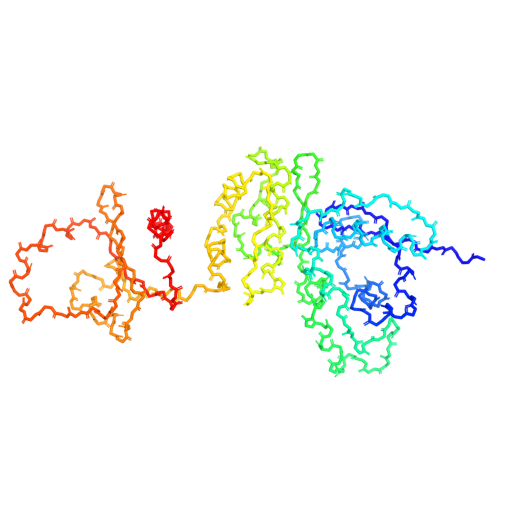37 ? -31.556 -2.439 21.302 1.00 65.69 237 SER A N 1
ATOM 1788 C CA . SER A 1 237 ? -32.206 -1.435 20.452 1.00 65.69 237 SER A CA 1
ATOM 1789 C C . SER A 1 237 ? -32.788 -2.005 19.154 1.00 65.69 237 SER A C 1
ATOM 1791 O O . SER A 1 237 ? -33.677 -1.386 18.575 1.00 65.69 237 SER A O 1
ATOM 1793 N N . HIS A 1 238 ? -32.316 -3.173 18.708 1.00 69.00 238 HIS A N 1
ATOM 1794 C CA . HIS A 1 238 ? -32.794 -3.858 17.506 1.00 69.00 238 HIS A CA 1
ATOM 1795 C C . HIS A 1 238 ? -33.726 -5.029 17.852 1.00 69.00 238 HIS A C 1
ATOM 1797 O O . HIS A 1 238 ? -34.822 -5.136 17.312 1.00 69.00 238 HIS A O 1
ATOM 1803 N N . ASP A 1 239 ? -33.308 -5.876 18.791 1.00 69.94 239 ASP A N 1
ATOM 1804 C CA . ASP A 1 239 ? -33.962 -7.140 19.143 1.00 69.94 239 ASP A CA 1
ATOM 1805 C C . ASP A 1 239 ? -34.945 -7.001 20.321 1.00 69.94 239 ASP A C 1
ATOM 1807 O O . ASP A 1 239 ? -35.670 -7.936 20.659 1.00 69.94 239 ASP A O 1
ATOM 1811 N N . GLY A 1 240 ? -34.997 -5.827 20.953 1.00 70.19 240 GLY A N 1
ATOM 1812 C CA . GLY A 1 240 ? -35.835 -5.558 22.116 1.00 70.19 240 GLY A CA 1
ATOM 1813 C C . GLY A 1 240 ? -35.163 -5.901 23.447 1.00 70.19 240 GLY A C 1
ATOM 1814 O O . GLY A 1 240 ? -33.995 -6.262 23.525 1.00 70.19 240 GLY A O 1
ATOM 1815 N N . TRP A 1 241 ? -35.912 -5.752 24.537 1.00 69.81 241 TRP A N 1
ATOM 1816 C CA . TRP A 1 241 ? -35.365 -5.747 25.904 1.00 69.81 241 TRP A CA 1
ATOM 1817 C C . TRP A 1 241 ? -35.672 -7.018 26.697 1.00 69.81 241 TRP A C 1
ATOM 1819 O O . TRP A 1 241 ? -35.390 -7.101 27.893 1.00 69.81 241 TRP A O 1
ATOM 1829 N N . GLU A 1 242 ? -36.291 -8.005 26.056 1.00 73.00 242 GLU A N 1
ATOM 1830 C CA . GLU A 1 242 ? -36.700 -9.229 26.728 1.00 73.00 242 GLU A CA 1
ATOM 1831 C C . GLU A 1 242 ? -35.522 -10.194 26.880 1.00 73.00 242 GLU A C 1
ATOM 1833 O O . GLU A 1 242 ? -34.823 -10.524 25.921 1.00 73.00 242 GLU A O 1
ATOM 1838 N N . TYR A 1 243 ? -35.337 -10.706 28.099 1.00 71.06 243 TYR A N 1
ATOM 1839 C CA . TYR A 1 243 ? -34.287 -11.680 28.411 1.00 71.06 243 TYR A CA 1
ATOM 1840 C C . TYR A 1 243 ? -34.401 -12.963 27.568 1.00 71.06 243 TYR A C 1
ATOM 1842 O O . TYR A 1 243 ? -33.392 -13.553 27.186 1.00 71.06 243 TYR A O 1
ATOM 1850 N N . ALA A 1 244 ? -35.627 -13.373 27.226 1.00 74.50 244 ALA A N 1
ATOM 1851 C CA . ALA A 1 244 ? -35.865 -14.514 26.345 1.00 74.50 244 ALA A CA 1
ATOM 1852 C C . ALA A 1 244 ? -35.279 -14.294 24.938 1.00 74.50 244 ALA A C 1
ATOM 1854 O O . ALA A 1 244 ? -34.690 -15.213 24.374 1.00 74.50 244 ALA A O 1
ATOM 1855 N N . THR A 1 245 ? -35.372 -13.074 24.402 1.00 74.94 245 THR A N 1
ATOM 1856 C CA . THR A 1 245 ? -34.825 -12.732 23.083 1.00 74.94 245 THR A CA 1
ATOM 1857 C C . THR A 1 245 ? -33.299 -12.712 23.087 1.00 74.94 245 THR A C 1
ATOM 1859 O O . THR A 1 245 ? -32.682 -13.193 22.138 1.00 74.94 245 THR A O 1
ATOM 1862 N N . LEU A 1 246 ? -32.681 -12.248 24.181 1.00 77.00 246 LEU A N 1
ATOM 1863 C CA . LEU A 1 246 ? -31.232 -12.355 24.386 1.00 77.00 246 LEU A CA 1
ATOM 1864 C C . LEU A 1 246 ? -30.777 -13.821 24.376 1.00 77.00 246 LEU A C 1
ATOM 1866 O O . LEU A 1 246 ? -29.801 -14.161 23.713 1.00 77.00 246 LEU A O 1
ATOM 1870 N N . LEU A 1 247 ? -31.475 -14.708 25.088 1.00 80.94 247 LEU A N 1
ATOM 1871 C CA . LEU A 1 247 ? -31.120 -16.130 25.115 1.00 80.94 247 LEU A CA 1
ATOM 1872 C C . LEU A 1 247 ? -31.304 -16.809 23.752 1.00 80.94 247 LEU A C 1
ATOM 1874 O O . LEU A 1 247 ? -30.475 -17.627 23.361 1.00 80.94 247 LEU A O 1
ATOM 1878 N N . GLU A 1 248 ? -32.354 -16.461 23.009 1.00 81.00 248 GLU A N 1
ATOM 1879 C CA . GLU A 1 248 ? -32.586 -17.034 21.681 1.00 81.00 248 GLU A CA 1
ATOM 1880 C C . GLU A 1 248 ? -31.555 -16.540 20.657 1.00 81.00 248 GLU A C 1
ATOM 1882 O O . GLU A 1 248 ? -30.983 -17.353 19.933 1.00 81.00 248 GLU A O 1
ATOM 1887 N N . GLY A 1 249 ? -31.231 -15.240 20.645 1.00 76.06 249 GLY A N 1
ATOM 1888 C CA . GLY A 1 249 ? -30.202 -14.671 19.759 1.00 76.06 249 GLY A CA 1
ATOM 1889 C C . GLY A 1 249 ? -28.803 -15.245 20.004 1.00 76.06 249 GLY A C 1
ATOM 1890 O O . GLY A 1 249 ? -27.938 -15.221 19.128 1.00 76.06 249 GLY A O 1
ATOM 1891 N N . THR A 1 250 ? -28.591 -15.821 21.188 1.00 75.19 250 THR A N 1
ATOM 1892 C CA . THR A 1 250 ? -27.298 -16.348 21.639 1.00 75.19 250 THR A CA 1
ATOM 1893 C C . THR A 1 250 ? -27.235 -17.869 21.646 1.00 75.19 250 THR A C 1
ATOM 1895 O O . THR A 1 250 ? -26.204 -18.469 21.969 1.00 75.19 250 THR A O 1
ATOM 1898 N N . ARG A 1 251 ? -28.318 -18.508 21.193 1.00 80.00 251 ARG A N 1
ATOM 1899 C CA . ARG A 1 251 ? -28.431 -19.951 21.045 1.00 80.00 251 ARG A CA 1
ATOM 1900 C C . ARG A 1 251 ? -27.341 -20.483 20.110 1.00 80.00 251 ARG A C 1
ATOM 1902 O O . ARG A 1 251 ? -27.237 -20.099 18.949 1.00 80.00 251 ARG A O 1
ATOM 1909 N N . GLY A 1 252 ? -26.541 -21.415 20.625 1.00 73.25 252 GLY A N 1
ATOM 1910 C CA . GLY A 1 252 ? -25.456 -22.070 19.886 1.00 73.25 252 GLY A CA 1
ATOM 1911 C C . GLY A 1 252 ? -24.074 -21.437 20.069 1.00 73.25 252 GLY A C 1
ATOM 1912 O O . GLY A 1 252 ? -23.086 -22.050 19.668 1.00 73.25 252 GLY A O 1
ATOM 1913 N N . ALA A 1 253 ? -23.968 -20.272 20.717 1.00 73.75 253 ALA A N 1
ATOM 1914 C CA . ALA A 1 253 ? -22.679 -19.725 21.124 1.00 73.75 253 ALA A CA 1
ATOM 1915 C C . ALA A 1 253 ? -22.127 -20.505 22.328 1.00 73.75 253 ALA A C 1
ATOM 1917 O O . ALA A 1 253 ? -22.780 -20.600 23.366 1.00 73.75 253 ALA A O 1
ATOM 1918 N N . GLN A 1 254 ? -20.935 -21.090 22.182 1.00 70.38 254 GLN A N 1
ATOM 1919 C CA . GLN A 1 254 ? -20.339 -21.950 23.214 1.00 70.38 254 GLN A CA 1
ATOM 1920 C C . GLN A 1 254 ? -19.319 -21.228 24.105 1.00 70.38 254 GLN A C 1
ATOM 1922 O O . GLN A 1 254 ? -19.117 -21.650 25.240 1.00 70.38 254 GLN A O 1
ATOM 1927 N N . SER A 1 255 ? -18.676 -20.166 23.613 1.00 68.31 255 SER A N 1
ATOM 1928 C CA . SER A 1 255 ? -17.685 -19.363 24.344 1.00 68.31 255 SER A CA 1
ATOM 1929 C C . SER A 1 255 ? -17.362 -18.067 23.586 1.00 68.31 255 SER A C 1
ATOM 1931 O O . SER A 1 255 ? -17.880 -17.839 22.489 1.00 68.31 255 SER A O 1
ATOM 1933 N N . GLY A 1 256 ? -16.506 -17.215 24.164 1.00 64.75 256 GLY A N 1
ATOM 1934 C CA . GLY A 1 256 ? -16.036 -15.989 23.510 1.00 64.75 256 GLY A CA 1
ATOM 1935 C C . GLY A 1 256 ? -17.082 -14.877 23.468 1.00 64.75 256 GLY A C 1
ATOM 1936 O O . GLY A 1 256 ? -17.076 -14.066 22.542 1.00 64.75 256 GLY A O 1
ATOM 1937 N N . LEU A 1 257 ? -18.008 -14.867 24.428 1.00 72.38 257 LEU A N 1
ATOM 1938 C CA . LEU A 1 257 ? -19.082 -13.888 24.505 1.00 72.38 257 LEU A CA 1
ATOM 1939 C C . LEU A 1 257 ? -18.569 -12.596 25.143 1.00 72.38 257 LEU A C 1
ATOM 1941 O O . LEU A 1 257 ? -17.954 -12.617 26.203 1.00 72.38 257 LEU A O 1
ATOM 1945 N N . LEU A 1 258 ? -18.838 -11.463 24.507 1.00 73.44 258 LEU A N 1
ATOM 1946 C CA . LEU A 1 258 ? -18.564 -10.131 25.026 1.00 73.44 258 LEU A CA 1
ATOM 1947 C C . LEU A 1 258 ? -19.889 -9.398 25.209 1.00 73.44 258 LEU A C 1
ATOM 1949 O O . LEU A 1 258 ? -20.564 -9.079 24.230 1.00 73.44 258 LEU A O 1
ATOM 1953 N N . PHE A 1 259 ? -20.249 -9.147 26.463 1.00 73.94 259 PHE A N 1
ATOM 1954 C CA . PHE A 1 259 ? -21.445 -8.411 26.849 1.00 73.94 259 PHE A CA 1
ATOM 1955 C C . PHE A 1 259 ? -21.071 -6.965 27.128 1.00 73.94 259 PHE A C 1
ATOM 1957 O O . PHE A 1 259 ? -20.215 -6.701 27.967 1.00 73.94 259 PHE A O 1
ATOM 1964 N N . VAL A 1 260 ? -21.693 -6.042 26.405 1.00 68.94 260 VAL A N 1
ATOM 1965 C CA . VAL A 1 260 ? -21.486 -4.602 26.536 1.00 68.94 260 VAL A CA 1
ATOM 1966 C C . VAL A 1 260 ? -22.801 -3.984 26.990 1.00 68.94 260 VAL A C 1
ATOM 1968 O O . VAL A 1 260 ? -23.834 -4.194 26.356 1.00 68.94 260 VAL A O 1
ATOM 1971 N N . ILE A 1 261 ? -22.756 -3.252 28.097 1.00 72.25 261 ILE A N 1
ATOM 1972 C CA . ILE A 1 261 ? -23.855 -2.468 28.651 1.00 72.25 261 ILE A CA 1
ATOM 1973 C C . ILE A 1 261 ? -23.391 -1.022 28.670 1.00 72.25 261 ILE A C 1
ATOM 1975 O O . ILE A 1 261 ? -22.345 -0.714 29.238 1.00 72.25 261 ILE A O 1
ATOM 1979 N N . GLU A 1 262 ? -24.181 -0.142 28.091 1.00 65.25 262 GLU A N 1
ATOM 1980 C CA . GLU A 1 262 ? -23.973 1.293 28.172 1.00 65.25 262 GLU A CA 1
ATOM 1981 C C . GLU A 1 262 ? -25.165 1.925 28.872 1.00 65.25 262 GLU A C 1
ATOM 1983 O O . GLU A 1 262 ? -26.290 1.665 28.463 1.00 65.25 262 GLU A O 1
ATOM 1988 N N . ASP A 1 263 ? -24.952 2.722 29.916 1.00 70.00 263 ASP A N 1
ATOM 1989 C CA . ASP A 1 263 ? -26.042 3.405 30.618 1.00 70.00 263 ASP A CA 1
ATOM 1990 C C . ASP A 1 263 ? -26.385 4.795 30.036 1.00 70.00 263 ASP A C 1
ATOM 1992 O O . ASP A 1 263 ? -25.709 5.316 29.146 1.00 70.00 263 ASP A O 1
ATOM 1996 N N . GLU A 1 264 ? -27.444 5.428 30.560 1.00 60.47 264 GLU A N 1
ATOM 1997 C CA . GLU A 1 264 ? -27.897 6.771 30.140 1.00 60.47 264 GLU A CA 1
ATOM 1998 C C . GLU A 1 264 ? -26.848 7.873 30.366 1.00 60.47 264 GLU A C 1
ATOM 2000 O O . GLU A 1 264 ? -26.966 8.973 29.822 1.00 60.47 264 GLU A O 1
ATOM 2005 N N . HIS A 1 265 ? -25.829 7.604 31.181 1.00 67.12 265 HIS A N 1
ATOM 2006 C CA . HI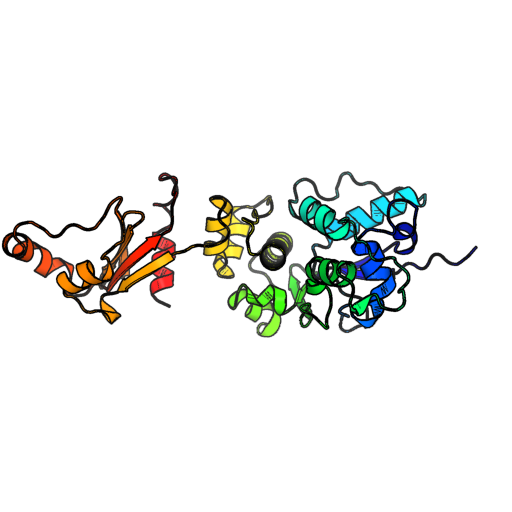S A 1 265 ? -24.757 8.530 31.524 1.00 67.12 265 HIS A CA 1
ATOM 2007 C C . HIS A 1 265 ? -23.473 8.257 30.734 1.00 67.12 265 HIS A C 1
ATOM 2009 O O . HIS A 1 265 ? -22.432 8.830 31.059 1.00 67.12 265 HIS A O 1
ATOM 2015 N N . GLN A 1 266 ? -23.554 7.444 29.669 1.00 60.91 266 GLN A N 1
ATOM 2016 C CA . GLN A 1 266 ? -22.430 7.072 28.803 1.00 60.91 266 GLN A CA 1
ATOM 2017 C C . GLN A 1 266 ? -21.350 6.261 29.538 1.00 60.91 266 GLN A C 1
ATOM 2019 O O . GLN A 1 266 ? -20.192 6.207 29.114 1.00 60.91 266 GLN A O 1
ATOM 2024 N N . HIS A 1 267 ? -21.693 5.608 30.650 1.00 62.09 267 HIS A N 1
ATOM 2025 C CA . HIS A 1 267 ? -20.804 4.636 31.265 1.00 62.09 267 HIS A CA 1
ATOM 2026 C C . HIS A 1 267 ? -20.910 3.318 30.509 1.00 62.09 267 HIS A C 1
ATOM 2028 O O . HIS A 1 267 ? -21.982 2.727 30.407 1.00 62.09 267 HIS A O 1
ATOM 2034 N N . THR A 1 268 ? -19.776 2.837 30.005 1.00 61.88 268 THR A N 1
ATOM 2035 C CA . THR A 1 268 ? -19.686 1.514 29.393 1.00 61.88 268 THR A CA 1
ATOM 2036 C C . THR A 1 268 ? -19.156 0.503 30.399 1.00 61.88 268 THR A C 1
ATOM 2038 O O . THR A 1 268 ? -18.041 0.636 30.907 1.00 61.88 268 THR A O 1
ATOM 2041 N N . LEU A 1 269 ? -19.913 -0.570 30.601 1.00 64.50 269 LEU A N 1
ATOM 2042 C CA . LEU A 1 269 ? -19.453 -1.804 31.215 1.00 64.50 269 LEU A CA 1
ATOM 2043 C C . LEU A 1 269 ? -19.348 -2.888 30.143 1.00 64.50 269 LEU A C 1
ATOM 2045 O O . LEU A 1 269 ? -20.312 -3.175 29.441 1.00 64.50 269 LEU A O 1
ATOM 2049 N N . ALA A 1 270 ? -18.187 -3.527 30.043 1.00 66.19 270 ALA A N 1
ATOM 2050 C CA . ALA A 1 270 ? -17.990 -4.677 29.174 1.00 66.19 270 ALA A CA 1
ATOM 2051 C C . ALA A 1 270 ? -17.499 -5.872 29.994 1.00 66.19 270 ALA A C 1
ATOM 2053 O O . ALA A 1 270 ? -16.559 -5.741 30.780 1.00 66.19 270 ALA A O 1
ATOM 2054 N N . CYS A 1 271 ? -18.115 -7.040 29.822 1.00 60.47 271 CYS A N 1
ATOM 2055 C CA . CYS A 1 271 ? -17.666 -8.277 30.447 1.00 60.47 271 CYS A CA 1
ATOM 2056 C C . CYS A 1 271 ? -17.528 -9.406 29.423 1.00 60.47 271 CYS A C 1
ATOM 2058 O O . CYS A 1 271 ? -18.367 -9.598 28.543 1.00 60.47 271 CYS A O 1
ATOM 2060 N N . HIS A 1 272 ? -16.436 -10.156 29.545 1.00 61.97 272 HIS A N 1
ATOM 2061 C CA . HIS A 1 272 ? -16.251 -11.391 28.802 1.00 61.97 272 HIS A CA 1
ATOM 2062 C C . HIS A 1 272 ? -16.896 -12.541 29.576 1.00 61.97 272 HIS A C 1
ATOM 2064 O O . HIS A 1 272 ? -16.612 -12.740 30.759 1.00 61.97 272 HIS A O 1
ATOM 2070 N N . VAL A 1 273 ? -17.746 -13.300 28.897 1.00 72.00 273 VAL A N 1
ATOM 2071 C CA . VAL A 1 273 ? -18.380 -14.505 29.415 1.00 72.00 273 VAL A CA 1
ATOM 2072 C C . VAL A 1 273 ? -17.758 -15.692 28.693 1.00 72.00 273 VAL A C 1
ATOM 2074 O O . VAL A 1 273 ? -17.914 -15.873 27.483 1.00 72.00 273 VAL A O 1
ATOM 2077 N N . ASP A 1 274 ? -17.016 -16.491 29.454 1.00 68.06 274 ASP A N 1
ATOM 2078 C CA . ASP A 1 274 ? -16.464 -17.743 28.959 1.00 68.06 274 ASP A CA 1
ATOM 2079 C C . ASP A 1 274 ? -17.465 -18.870 29.236 1.00 68.06 274 ASP A C 1
ATOM 2081 O O . ASP A 1 274 ? -17.743 -19.200 30.391 1.00 68.06 274 ASP A O 1
ATOM 2085 N N . GLY A 1 275 ? -18.060 -19.406 28.171 1.00 69.19 275 GLY A N 1
ATOM 2086 C CA . GLY A 1 275 ? -19.152 -20.380 28.231 1.00 69.19 275 GLY A CA 1
ATOM 2087 C C . GLY A 1 275 ? -20.487 -19.856 27.678 1.00 69.19 275 GLY A C 1
ATOM 2088 O O . GLY A 1 275 ? -20.617 -18.667 27.377 1.00 69.19 275 GLY A O 1
ATOM 2089 N N . PRO A 1 276 ? -21.492 -20.737 27.516 1.00 77.94 276 PRO A N 1
ATOM 2090 C CA . PRO A 1 276 ? -22.816 -20.358 27.030 1.00 77.94 276 PRO A CA 1
ATOM 2091 C C . PRO A 1 276 ? -23.597 -19.551 28.077 1.00 77.94 276 PRO A C 1
ATOM 2093 O O . PRO A 1 276 ? -23.448 -19.766 29.281 1.00 77.94 276 PRO A O 1
ATOM 2096 N N . LEU A 1 277 ? -24.502 -18.676 27.626 1.00 75.75 277 LEU A N 1
ATOM 2097 C CA . LEU A 1 277 ? -25.490 -18.055 28.512 1.00 75.75 277 LEU A CA 1
ATOM 2098 C C . LEU A 1 277 ? -26.560 -19.083 28.891 1.00 75.75 277 LEU A C 1
ATOM 2100 O O . LEU A 1 277 ? -27.244 -19.636 28.030 1.00 75.75 277 LEU A O 1
ATOM 2104 N N . ILE A 1 278 ? -26.698 -19.338 30.190 1.00 76.38 278 ILE A N 1
ATOM 2105 C CA . ILE A 1 278 ? -27.659 -20.298 30.738 1.00 76.38 278 ILE A CA 1
ATOM 2106 C C . ILE A 1 278 ? -28.782 -19.517 31.417 1.00 76.38 278 ILE A C 1
ATOM 2108 O O . ILE A 1 278 ? -28.525 -18.624 32.224 1.00 76.38 278 ILE A O 1
ATOM 2112 N N . ALA A 1 279 ? -30.029 -19.866 31.100 1.00 67.50 279 ALA A N 1
ATOM 2113 C CA . ALA A 1 279 ? -31.190 -19.292 31.766 1.00 67.50 279 ALA A CA 1
ATOM 2114 C C . ALA A 1 279 ? -31.196 -19.658 33.267 1.00 67.50 279 ALA A C 1
ATOM 2116 O O . ALA A 1 279 ? -30.941 -20.820 33.600 1.00 67.50 279 ALA A O 1
ATOM 2117 N N . PRO A 1 280 ? -31.536 -18.727 34.177 1.00 66.50 280 PRO A N 1
ATOM 2118 C CA . PRO A 1 280 ? -31.755 -19.048 35.580 1.00 66.50 280 PRO A CA 1
ATOM 2119 C C . PRO A 1 280 ? -32.863 -20.092 35.743 1.00 66.50 280 PRO A C 1
ATOM 2121 O O . PRO A 1 280 ? -33.869 -20.058 35.034 1.00 66.50 280 PRO A O 1
ATOM 2124 N N . THR A 1 281 ? -32.714 -20.981 36.726 1.00 66.94 281 THR A N 1
ATOM 2125 C CA . THR A 1 281 ? -33.687 -22.046 37.029 1.00 66.94 281 THR A CA 1
ATOM 2126 C C . THR A 1 281 ? -35.063 -21.503 37.450 1.00 66.94 281 THR A C 1
ATOM 2128 O O . THR A 1 281 ? -36.065 -22.189 37.276 1.00 66.94 281 THR A O 1
ATOM 2131 N N . ASP A 1 282 ? -35.124 -20.271 37.971 1.00 64.19 282 ASP A N 1
ATOM 2132 C CA . ASP A 1 282 ? -36.361 -19.542 38.279 1.00 64.19 282 ASP A CA 1
ATOM 2133 C C . ASP A 1 282 ? -36.247 -18.070 37.815 1.00 64.19 282 ASP A C 1
ATOM 2135 O O . ASP A 1 282 ? -35.623 -17.250 38.499 1.00 64.19 282 ASP A O 1
ATOM 2139 N N . PRO A 1 283 ? -36.853 -17.699 36.670 1.00 55.31 283 PRO A N 1
ATOM 2140 C CA . PRO A 1 283 ? -36.802 -16.338 36.128 1.00 55.31 283 PRO A CA 1
ATOM 2141 C C . PRO A 1 283 ? -37.450 -15.283 37.037 1.00 55.31 283 PRO A C 1
ATOM 2143 O O . PRO A 1 283 ? -37.168 -14.091 36.920 1.00 55.31 283 PRO A O 1
ATOM 2146 N N . THR A 1 284 ? -38.349 -15.702 37.927 1.00 51.56 284 THR A N 1
ATOM 2147 C CA . THR A 1 284 ? -39.197 -14.824 38.744 1.00 51.56 284 THR A CA 1
ATOM 2148 C C . THR A 1 284 ? -38.481 -14.314 39.996 1.00 51.56 284 THR A C 1
ATOM 2150 O O . THR A 1 284 ? -38.793 -13.225 40.477 1.00 51.56 284 THR A O 1
ATOM 2153 N N . GLN A 1 285 ? -37.484 -15.053 40.494 1.00 45.31 285 GLN A N 1
ATOM 2154 C CA . GLN A 1 285 ? -36.652 -14.652 41.640 1.00 45.31 285 GLN A CA 1
ATOM 2155 C C . GLN A 1 285 ? -35.664 -13.529 41.269 1.00 45.31 285 GLN A C 1
ATOM 2157 O O . GLN A 1 285 ? -35.415 -12.619 42.064 1.00 45.31 285 GLN A O 1
ATOM 2162 N N . GLU A 1 286 ? -35.155 -13.540 40.034 1.00 45.09 286 GLU A N 1
ATOM 2163 C CA . GLU A 1 286 ? -34.165 -12.574 39.531 1.00 45.09 286 GLU A CA 1
ATOM 2164 C C . GLU A 1 286 ? -34.784 -11.257 39.028 1.00 45.09 286 GLU A C 1
ATOM 2166 O O . GLU A 1 286 ? -34.158 -10.200 39.146 1.00 45.09 286 GLU A O 1
ATOM 2171 N N . GLN A 1 287 ? -36.045 -11.275 38.565 1.00 42.06 287 GLN A N 1
ATOM 2172 C CA . GLN A 1 287 ? -36.778 -10.085 38.086 1.00 42.06 287 GLN A CA 1
ATOM 2173 C C . GLN A 1 287 ? -36.859 -8.941 39.111 1.00 42.06 287 GLN A C 1
ATOM 2175 O O . GLN A 1 287 ? -37.028 -7.776 38.737 1.00 42.06 287 GLN A O 1
ATOM 2180 N N . SER A 1 288 ? -36.723 -9.254 40.404 1.00 33.84 288 SER A N 1
ATOM 2181 C CA . SER A 1 288 ? -36.721 -8.268 41.489 1.00 33.84 288 SER A CA 1
ATOM 2182 C C . SER A 1 288 ? -35.474 -7.368 41.506 1.00 33.84 288 SER A C 1
ATOM 2184 O O . SER A 1 288 ? -35.535 -6.273 42.062 1.00 33.84 288 SER A O 1
ATOM 2186 N N . ARG A 1 289 ? -34.369 -7.772 40.856 1.00 34.75 289 ARG A N 1
ATOM 2187 C CA . ARG A 1 289 ? -33.123 -6.985 40.754 1.00 34.75 289 ARG A CA 1
ATOM 2188 C C . ARG A 1 289 ? -32.871 -6.394 39.363 1.00 34.75 289 ARG A C 1
ATOM 2190 O O . ARG A 1 289 ? -32.222 -5.358 39.264 1.00 34.75 289 ARG A O 1
ATOM 2197 N N . THR A 1 290 ? -33.422 -6.981 38.298 1.00 34.34 290 THR A N 1
ATOM 2198 C CA . THR A 1 290 ? -33.197 -6.546 36.901 1.00 34.34 290 THR A CA 1
ATOM 2199 C C . THR A 1 290 ? -34.000 -5.305 36.499 1.00 34.34 290 THR A C 1
ATOM 2201 O O . THR A 1 290 ? -33.599 -4.575 35.594 1.00 34.34 290 THR A O 1
ATOM 2204 N N . ARG A 1 291 ? -35.117 -5.011 37.184 1.00 31.52 291 ARG A N 1
ATOM 2205 C CA . ARG A 1 291 ? -35.962 -3.839 36.874 1.00 31.52 291 ARG A CA 1
ATOM 2206 C C . ARG A 1 291 ? -35.266 -2.487 37.063 1.00 31.52 291 ARG A C 1
ATOM 2208 O O . ARG A 1 291 ? -35.742 -1.505 36.499 1.00 31.52 291 ARG A O 1
ATOM 2215 N N . THR A 1 292 ? -34.164 -2.436 37.809 1.00 32.50 292 THR A N 1
ATOM 2216 C CA . THR A 1 292 ? -33.456 -1.184 38.121 1.00 32.50 292 THR A CA 1
ATOM 2217 C C . THR A 1 292 ? -32.258 -0.921 37.202 1.00 32.50 292 THR A C 1
ATOM 2219 O O . THR A 1 292 ? -31.830 0.219 37.111 1.00 32.50 292 THR A O 1
ATOM 2222 N N . VAL A 1 293 ? -31.735 -1.926 36.486 1.00 33.91 293 VAL A N 1
ATOM 2223 C CA . VAL A 1 293 ? -30.503 -1.776 35.676 1.00 33.91 293 VAL A CA 1
ATOM 2224 C C . VAL A 1 293 ? -30.794 -1.489 34.194 1.00 33.91 293 VAL A C 1
ATOM 2226 O O . VAL A 1 293 ? -29.983 -0.869 33.521 1.00 33.91 293 VAL A O 1
ATOM 2229 N N . CYS A 1 294 ? -31.960 -1.890 33.674 1.00 32.41 294 CYS A N 1
ATOM 2230 C CA . CYS A 1 294 ? -32.224 -1.881 32.225 1.00 32.41 294 CYS A CA 1
ATOM 2231 C C . CYS A 1 294 ? -33.232 -0.825 31.743 1.00 32.41 294 CYS A C 1
ATOM 2233 O O . CYS A 1 294 ? -33.594 -0.826 30.572 1.00 32.41 294 CYS A O 1
ATOM 2235 N N . ARG A 1 295 ? -33.719 0.080 32.598 1.00 30.91 295 ARG A N 1
ATOM 2236 C CA . ARG A 1 295 ? -34.442 1.262 32.106 1.00 30.91 295 ARG A CA 1
ATOM 2237 C C . ARG A 1 295 ? -33.411 2.343 31.823 1.00 30.91 295 ARG A C 1
ATOM 2239 O O . ARG A 1 295 ? -33.017 3.031 32.753 1.00 30.91 295 ARG A O 1
ATOM 2246 N N . GLY A 1 296 ? -32.958 2.393 30.568 1.00 31.25 296 GLY A N 1
ATOM 2247 C CA . GLY A 1 296 ? -32.054 3.435 30.082 1.00 31.25 296 GLY A CA 1
ATOM 2248 C C . GLY A 1 296 ? -30.758 2.986 29.407 1.00 31.25 296 GLY A C 1
ATOM 2249 O O . GLY A 1 296 ? -30.040 3.820 28.874 1.00 31.25 296 GLY A O 1
ATOM 2250 N N . ALA A 1 297 ? -30.444 1.687 29.405 1.00 38.53 297 ALA A N 1
ATOM 2251 C CA . ALA A 1 297 ? -29.112 1.208 29.026 1.00 38.53 297 ALA A CA 1
ATOM 2252 C C . ALA A 1 297 ? -29.076 0.395 27.715 1.00 38.53 297 ALA A C 1
ATOM 2254 O O . ALA A 1 297 ? -29.709 -0.654 27.631 1.00 38.53 297 ALA A O 1
ATOM 2255 N N . THR A 1 298 ? -28.322 0.809 26.695 1.00 37.41 298 THR A N 1
ATOM 2256 C CA . THR A 1 298 ? -28.152 0.017 25.462 1.00 37.41 298 THR A CA 1
ATOM 2257 C C . THR A 1 298 ? -27.289 -1.217 25.748 1.00 37.41 298 THR A C 1
ATOM 2259 O O . THR A 1 298 ? -26.188 -1.099 26.279 1.00 37.41 298 THR A O 1
ATOM 2262 N N . CYS A 1 299 ? -27.762 -2.414 25.385 1.00 40.19 299 CYS A N 1
ATOM 2263 C CA . CYS A 1 299 ? -27.034 -3.671 25.593 1.00 40.19 299 CYS A CA 1
ATOM 2264 C C . CYS A 1 299 ? -26.707 -4.336 24.252 1.00 40.19 299 CYS A C 1
ATOM 2266 O O . CYS A 1 299 ? -27.587 -4.470 23.400 1.00 40.19 299 CYS A O 1
ATOM 2268 N N . ALA A 1 300 ? -25.477 -4.824 24.084 1.00 40.16 300 ALA A N 1
ATOM 2269 C CA . ALA A 1 300 ? -25.066 -5.636 22.941 1.00 40.16 300 ALA A CA 1
ATOM 2270 C C . ALA A 1 300 ? -24.293 -6.880 23.402 1.00 40.16 300 ALA A C 1
ATOM 2272 O O . ALA A 1 300 ? -23.438 -6.793 24.283 1.00 40.16 300 ALA A O 1
ATOM 2273 N N . LEU A 1 301 ? -24.567 -8.036 22.788 1.00 47.31 301 LEU A N 1
ATOM 2274 C CA . LEU A 1 301 ? -23.751 -9.239 22.941 1.00 47.31 301 LEU A CA 1
ATOM 2275 C C . LEU A 1 301 ? -23.081 -9.602 21.619 1.00 47.31 301 LEU A C 1
ATOM 2277 O O . LEU A 1 301 ? -23.724 -9.715 20.572 1.00 47.31 301 LEU A O 1
ATOM 2281 N N . LEU A 1 302 ? -21.773 -9.804 21.690 1.00 44.25 302 LEU A N 1
ATOM 2282 C CA . LEU A 1 302 ? -20.902 -10.125 20.570 1.00 44.25 302 LEU A CA 1
ATOM 2283 C C . LEU A 1 302 ? -20.255 -11.498 20.818 1.00 44.25 302 LEU A C 1
ATOM 2285 O O . LEU A 1 302 ? -19.869 -11.790 21.945 1.00 44.25 302 LEU A O 1
ATOM 2289 N N . VAL A 1 303 ? -20.099 -12.341 19.795 1.00 36.72 303 VAL A N 1
ATOM 2290 C CA . VAL A 1 303 ? -19.188 -13.503 19.844 1.00 36.72 303 VAL A CA 1
ATOM 2291 C C . VAL A 1 303 ? -17.902 -13.134 19.145 1.00 36.72 303 VAL A C 1
ATOM 2293 O O . VAL A 1 303 ? -17.949 -12.760 17.979 1.00 36.72 303 VAL A O 1
ATOM 2296 N N . ALA A 1 304 ? -16.767 -13.314 19.813 1.00 40.44 304 ALA A N 1
ATOM 2297 C CA . ALA A 1 304 ? -15.453 -13.274 19.194 1.00 40.44 304 ALA A CA 1
ATOM 2298 C C . ALA A 1 304 ? -14.904 -14.701 19.025 1.00 40.44 304 ALA A C 1
ATOM 2300 O O . ALA A 1 304 ? -14.683 -15.420 19.999 1.00 40.44 304 ALA A O 1
ATOM 2301 N N . GLY A 1 305 ? -14.630 -15.110 17.783 1.00 29.14 305 GLY A N 1
ATOM 2302 C CA . GLY A 1 305 ? -13.994 -16.399 17.491 1.00 29.14 305 GLY A CA 1
ATOM 2303 C C . GLY A 1 305 ? -12.605 -16.564 18.141 1.00 29.14 305 GLY A C 1
ATOM 2304 O O . GLY A 1 305 ? -11.689 -15.774 17.888 1.00 29.14 305 GLY A O 1
ATOM 2305 N N . CYS A 1 306 ? -12.492 -17.608 18.974 1.00 29.91 306 CYS A N 1
ATOM 2306 C CA . CYS A 1 306 ? -11.333 -18.314 19.555 1.00 29.91 306 CYS A CA 1
ATOM 2307 C C . CYS A 1 306 ? -10.034 -17.542 19.878 1.00 29.91 306 CYS A C 1
ATOM 2309 O O . CYS A 1 306 ? -9.313 -17.125 18.978 1.00 29.91 306 CYS A O 1
ATOM 2311 N N . GLY A 1 307 ? -9.640 -17.511 21.162 1.00 34.22 307 GLY A N 1
ATOM 2312 C CA . GLY A 1 307 ? -8.229 -17.413 21.591 1.00 34.22 307 GLY A CA 1
ATOM 2313 C C . GLY A 1 307 ? -7.741 -16.052 22.102 1.00 34.22 307 GLY A C 1
ATOM 2314 O O . GLY A 1 307 ? -6.758 -15.531 21.584 1.00 34.22 307 GLY A O 1
ATOM 2315 N N . TRP A 1 308 ? -8.403 -15.460 23.099 1.00 36.00 308 TRP A N 1
ATOM 2316 C CA . TRP A 1 308 ? -7.959 -14.202 23.716 1.00 36.00 308 TRP A CA 1
ATOM 2317 C C . TRP A 1 308 ? -7.058 -14.458 24.937 1.00 36.00 308 TRP A C 1
ATOM 2319 O O . TRP A 1 308 ? -7.424 -15.188 25.855 1.00 36.00 308 TRP A O 1
ATOM 2329 N N . GLY A 1 309 ? -5.869 -13.844 24.948 1.00 32.28 309 GLY A N 1
ATOM 2330 C CA . GLY A 1 309 ? -4.994 -13.748 26.119 1.00 32.28 309 GLY A CA 1
ATOM 2331 C C . GLY A 1 309 ? -5.422 -12.583 27.016 1.00 32.28 309 GLY A C 1
ATOM 2332 O O . GLY A 1 309 ? -5.360 -11.422 26.618 1.00 32.28 309 GLY A O 1
ATOM 2333 N N . TRP A 1 310 ? -5.849 -12.911 28.233 1.00 37.81 310 TRP A N 1
ATOM 2334 C CA . TRP A 1 310 ? -6.721 -12.120 29.111 1.00 37.81 310 TRP A CA 1
ATOM 2335 C C . TRP A 1 310 ? -6.157 -10.805 29.687 1.00 37.81 310 TRP A C 1
ATOM 2337 O O . TRP A 1 310 ? -6.924 -9.963 30.140 1.00 37.81 310 TRP A O 1
ATOM 2347 N N . GLY A 1 311 ? -4.841 -10.578 29.665 1.00 33.34 311 GLY A N 1
ATOM 2348 C CA . GLY A 1 311 ? -4.229 -9.455 30.396 1.00 33.34 311 GLY A CA 1
ATOM 2349 C C . GLY A 1 311 ? -4.334 -8.071 29.740 1.00 33.34 311 GLY A C 1
ATOM 2350 O O . GLY A 1 311 ? -4.128 -7.077 30.420 1.00 33.34 311 GLY A O 1
ATOM 2351 N N . ARG A 1 312 ? -4.629 -7.983 28.433 1.00 38.28 312 ARG A N 1
ATOM 2352 C CA . ARG A 1 312 ? -4.612 -6.713 27.660 1.00 38.28 312 ARG A CA 1
ATOM 2353 C C . ARG A 1 312 ? -5.943 -6.352 26.986 1.00 38.28 312 ARG A C 1
ATOM 2355 O O . ARG A 1 312 ? -6.045 -5.305 26.358 1.00 38.28 312 ARG A O 1
ATOM 2362 N N . MET A 1 313 ? -6.956 -7.210 27.122 1.00 37.66 313 MET A N 1
ATOM 2363 C CA . MET A 1 313 ? -8.306 -7.017 26.574 1.00 37.66 313 MET A CA 1
ATOM 2364 C C . MET A 1 313 ? -9.140 -6.038 27.419 1.00 37.66 313 MET A C 1
ATOM 2366 O O . MET A 1 313 ? -9.968 -5.308 26.881 1.00 37.66 313 MET A O 1
ATOM 2370 N N . MET A 1 314 ? -8.885 -5.979 28.731 1.00 36.31 314 MET A N 1
ATOM 2371 C CA . MET A 1 314 ? -9.680 -5.180 29.671 1.00 36.31 314 MET A CA 1
ATOM 2372 C C . MET A 1 314 ? -9.398 -3.673 29.583 1.00 36.31 314 MET A C 1
ATOM 2374 O O . MET A 1 314 ? -10.333 -2.889 29.705 1.00 36.31 314 MET A O 1
ATOM 2378 N N . ASP A 1 315 ? -8.168 -3.255 29.266 1.00 38.31 315 ASP A N 1
ATOM 2379 C CA . ASP A 1 315 ? -7.820 -1.824 29.167 1.00 38.31 315 ASP A CA 1
ATOM 2380 C C . ASP A 1 315 ? -8.403 -1.129 27.925 1.00 38.31 315 ASP A C 1
ATOM 2382 O O . ASP A 1 315 ? -8.375 0.095 27.829 1.00 38.31 315 ASP A O 1
ATOM 2386 N N . ARG A 1 316 ? -8.912 -1.885 26.941 1.00 44.69 316 ARG A N 1
ATOM 2387 C CA . ARG A 1 316 ? -9.249 -1.342 25.610 1.00 44.69 316 ARG A CA 1
ATOM 2388 C C . ARG A 1 316 ? -10.652 -1.676 25.098 1.00 44.69 316 ARG A C 1
ATOM 2390 O O . ARG A 1 316 ? -11.045 -1.201 24.035 1.00 44.69 316 ARG A O 1
ATOM 2397 N N . LEU A 1 317 ? -11.457 -2.382 25.893 1.00 41.00 317 LEU A N 1
ATOM 2398 C CA . LEU A 1 317 ? -12.907 -2.475 25.677 1.00 41.00 317 LEU A CA 1
ATOM 2399 C C . LEU A 1 317 ? -13.627 -1.131 25.881 1.00 41.00 317 LEU A C 1
ATOM 2401 O O . LEU A 1 317 ? -14.671 -0.909 25.272 1.00 41.00 317 LEU A O 1
ATOM 2405 N N . ALA A 1 318 ? -13.037 -0.210 26.650 1.00 37.19 318 ALA A N 1
ATOM 2406 C CA . ALA A 1 318 ? -13.553 1.148 26.826 1.00 37.19 318 ALA A CA 1
ATOM 2407 C C . ALA A 1 318 ? -13.557 1.964 25.515 1.00 37.19 318 ALA A C 1
ATOM 2409 O O . ALA A 1 318 ? -14.467 2.753 25.286 1.00 37.19 318 ALA A O 1
ATOM 2410 N N . THR A 1 319 ? -12.591 1.734 24.617 1.00 38.06 319 THR A N 1
ATOM 2411 C CA . THR A 1 319 ? -12.514 2.419 23.312 1.00 38.06 319 THR A CA 1
ATOM 2412 C C . THR A 1 319 ? -13.433 1.775 22.267 1.00 38.06 319 THR A C 1
ATOM 2414 O O . THR A 1 319 ? -13.956 2.459 21.394 1.00 38.06 319 THR A O 1
ATOM 2417 N N . PHE A 1 320 ? -13.678 0.463 22.360 1.00 37.06 320 PHE A N 1
ATOM 2418 C CA . PHE A 1 320 ? -14.524 -0.260 21.400 1.00 37.06 320 PHE A CA 1
ATOM 2419 C C . PHE A 1 320 ? -16.020 0.029 21.593 1.00 37.06 320 PHE A C 1
ATOM 2421 O O . PHE A 1 320 ? -16.774 0.059 20.625 1.00 37.06 320 PHE A O 1
ATOM 2428 N N . ALA A 1 321 ? -16.454 0.311 22.823 1.00 34.25 321 ALA A N 1
ATOM 2429 C CA . ALA A 1 321 ? -17.829 0.730 23.082 1.00 34.25 321 ALA A CA 1
ATOM 2430 C C . ALA A 1 321 ? -18.165 2.114 22.512 1.00 34.25 321 ALA A C 1
ATOM 2432 O O . ALA A 1 321 ? -19.279 2.314 22.040 1.00 34.25 321 ALA A O 1
ATOM 2433 N N . ALA A 1 322 ? -17.189 3.023 22.421 1.00 35.69 322 ALA A N 1
ATOM 2434 C CA . ALA A 1 322 ? -17.380 4.306 21.744 1.00 35.69 322 ALA A CA 1
ATOM 2435 C C . ALA A 1 322 ? -17.661 4.150 20.233 1.00 35.69 322 ALA A C 1
ATOM 2437 O O . ALA A 1 322 ? -18.324 4.999 19.645 1.00 35.69 322 ALA A O 1
ATOM 2438 N N . ALA A 1 323 ? -17.214 3.052 19.607 1.00 34.28 323 ALA A N 1
ATOM 2439 C CA . ALA A 1 323 ? -17.474 2.747 18.197 1.00 34.28 323 ALA A CA 1
ATOM 2440 C C . ALA A 1 323 ? -18.843 2.082 17.948 1.00 34.28 323 ALA A C 1
ATOM 2442 O O . ALA A 1 323 ? -19.307 2.054 16.813 1.00 34.28 323 ALA A O 1
ATOM 2443 N N . ILE A 1 324 ? -19.511 1.566 18.988 1.00 33.25 324 ILE A N 1
ATOM 2444 C CA . ILE A 1 324 ? -20.879 1.022 18.881 1.00 33.25 324 ILE A CA 1
ATOM 2445 C C . ILE A 1 324 ? -21.923 2.156 18.794 1.00 33.25 324 ILE A C 1
ATOM 2447 O O . ILE A 1 324 ? -23.035 1.921 18.320 1.00 33.25 324 ILE A O 1
ATOM 2451 N N . ASN A 1 325 ? -21.536 3.385 19.158 1.00 31.02 325 ASN A N 1
ATOM 2452 C CA . ASN A 1 325 ? -22.343 4.608 19.070 1.00 31.02 325 ASN A CA 1
ATOM 2453 C C . ASN A 1 325 ? -22.176 5.403 17.757 1.00 31.02 325 ASN A C 1
ATOM 2455 O O . ASN A 1 325 ? -22.571 6.569 17.697 1.00 31.02 325 ASN A O 1
ATOM 2459 N N . GLY A 1 326 ? -21.602 4.786 16.716 1.00 28.05 326 GLY A N 1
ATOM 2460 C CA . GLY A 1 326 ? -21.562 5.302 15.340 1.00 28.05 326 GLY A CA 1
ATOM 2461 C C . GLY A 1 326 ? -22.526 4.573 14.415 1.00 28.05 326 GLY A C 1
ATOM 2462 O O . GLY A 1 326 ? -22.477 3.323 14.394 1.00 28.05 326 GLY A O 1
#

Organism: Vitrella brassicaformis (strain CCMP3155) (NCBI:txid1169540)

InterPro domains:
  IPR011333 SKP1/BTB/POZ domain superfamily [SSF54695] (6-61)

Secondary structure (DSSP, 8-state):
-----PEEEEETTEEEEE-GGGGGSTTTTTBHHHHHHHH-GGGBEE-TTS-EEE-S-HHHHHHHHHHHHHHTT-----TTS-TT-HHHHHHHHHHH-B-S--SSPPTTGGGSHHHHHHHHHHGGGBIIIII--EEEEEETTEEEEEEHHHHTT-HHHHHHHHT--SPB-SS-HHHHHHHHHHHHHHHH-TTS-PPPPP-S-HHHHHHHHHHTT-HHHHHHHHTT-S---EEEEEEHHHH-S-HHHHHHHTTT--S-EEEEEE-TT--EEEEEE-S-----S-HHHHHHHHTTTSSS-EEEEEEEPS---TTTTTTTHHHHHHHHT-

pLDDT: mean 75.32, std 19.08, range [28.05, 95.19]